Protein AF-A0A1G0BZU9-F1 (afdb_monomer)

Solvent-accessible surface area (backbone atoms only — not comparable to full-atom values): 13507 Å² total; per-residue (Å²): 128,63,66,70,59,54,55,51,49,52,64,50,53,78,70,60,78,86,83,71,97,60,72,54,69,69,59,46,50,50,47,44,56,62,70,66,41,60,44,67,64,52,46,82,91,45,47,61,62,49,49,53,52,52,51,51,58,74,63,43,82,86,63,59,96,88,61,87,88,80,79,53,70,68,61,50,51,52,51,51,51,53,51,48,57,66,56,46,70,64,55,34,76,62,71,67,66,44,70,64,51,74,75,65,82,63,85,53,82,83,63,80,51,51,38,55,51,37,37,52,72,29,74,44,68,88,52,44,45,58,54,51,42,24,28,52,29,28,52,50,38,51,66,63,47,35,59,58,47,65,54,58,66,65,60,57,50,53,51,49,50,55,53,49,55,51,48,54,52,51,49,56,53,47,23,76,69,41,85,44,48,42,65,50,17,47,54,50,50,53,53,61,65,68,43,84,49,71,60,45,89,70,29,69,47,42,59,41,48,42,56,44,8,50,51,40,55,50,33,51,38,78,88,66,71,61,70,54,58,48,55,72,118

pLDDT: mean 82.45, std 12.59, range [51.72, 98.0]

Sequence (233 aa):
MDSKRQSQLKAIISKVWIEAIAKDLPDLYEELKQDRIRGLGILSSKKDDYLNSLIGFVCLPDKKSGDHWEITHEMFEAKLGDLNAAYNSETRRFPRKYFILKNLVDDGATRDDLFVKKIRDIEYPEVICKAIHEYEATMTTLDEEFKMYTVDPAVVENYCAEVVDRFDSDYRIACRKCTDEVENSKDLFDKTIGSPASPLSGFGDTPDGFRNGLLHQRMNIPEAGLKWRLRKK

Radius of gyration: 28.33 Å; Cα contacts (8 Å, |Δi|>4): 206; chains: 1; bounding box: 55×31×102 Å

Structure (mmCIF, N/CA/C/O backbone):
data_AF-A0A1G0BZU9-F1
#
_entry.id   AF-A0A1G0BZU9-F1
#
loop_
_atom_site.group_PDB
_atom_site.id
_atom_site.type_symbol
_atom_site.label_atom_id
_atom_site.label_alt_id
_atom_site.label_comp_id
_atom_site.label_asym_id
_atom_site.label_entity_id
_atom_site.label_seq_id
_atom_site.pdbx_PDB_ins_code
_atom_site.Cartn_x
_atom_site.Cartn_y
_atom_site.Cartn_z
_atom_site.occupancy
_atom_site.B_iso_or_equiv
_atom_site.auth_seq_id
_atom_site.auth_comp_id
_atom_site.auth_asym_id
_atom_site.auth_atom_id
_atom_site.pdbx_PDB_model_num
ATOM 1 N N . MET A 1 1 ? 27.971 -3.895 -68.630 1.00 54.28 1 MET A N 1
ATOM 2 C CA . MET A 1 1 ? 26.757 -3.065 -68.460 1.00 54.28 1 MET A CA 1
ATOM 3 C C . MET A 1 1 ? 26.788 -1.955 -69.493 1.00 54.28 1 MET A C 1
ATOM 5 O O . MET A 1 1 ? 27.830 -1.340 -69.660 1.00 54.28 1 MET A O 1
ATOM 9 N N . ASP A 1 2 ? 25.682 -1.742 -70.202 1.00 73.31 2 ASP A N 1
ATOM 10 C CA . ASP A 1 2 ? 25.547 -0.696 -71.220 1.00 73.31 2 ASP A CA 1
ATOM 11 C C . ASP A 1 2 ? 25.674 0.698 -70.573 1.00 73.31 2 ASP A C 1
ATOM 13 O O . ASP A 1 2 ? 24.846 1.086 -69.743 1.00 73.31 2 ASP A O 1
ATOM 17 N N . SER A 1 3 ? 26.741 1.427 -70.916 1.00 76.19 3 SER A N 1
ATOM 18 C CA . SER A 1 3 ? 27.095 2.740 -70.347 1.00 76.19 3 SER A CA 1
ATOM 19 C C . SER A 1 3 ? 25.942 3.745 -70.447 1.00 76.19 3 SER A C 1
ATOM 21 O O . SER A 1 3 ? 25.725 4.559 -69.546 1.00 76.19 3 SER A O 1
ATOM 23 N N . LYS A 1 4 ? 25.118 3.622 -71.494 1.00 79.56 4 LYS A N 1
ATOM 24 C CA . LYS A 1 4 ? 23.949 4.474 -71.710 1.00 79.56 4 LYS A CA 1
ATOM 25 C C . LYS A 1 4 ? 22.865 4.249 -70.652 1.00 79.56 4 LYS A C 1
ATOM 27 O O . LYS A 1 4 ? 22.307 5.217 -70.136 1.00 79.56 4 LYS A O 1
ATOM 32 N N . ARG A 1 5 ? 22.623 2.990 -70.267 1.00 83.25 5 ARG A N 1
ATOM 33 C CA . ARG A 1 5 ? 21.654 2.629 -69.217 1.00 83.25 5 ARG A CA 1
ATOM 34 C C . ARG A 1 5 ? 22.116 3.092 -67.840 1.00 83.25 5 ARG A C 1
ATOM 36 O O . ARG A 1 5 ? 21.299 3.567 -67.062 1.00 83.25 5 ARG A O 1
ATOM 43 N N . GLN A 1 6 ? 23.416 3.010 -67.552 1.00 86.38 6 GLN A N 1
ATOM 44 C CA . GLN A 1 6 ? 23.976 3.484 -66.281 1.00 86.38 6 GLN A CA 1
ATOM 45 C C . GLN A 1 6 ? 23.829 5.004 -66.123 1.00 86.38 6 GLN A C 1
ATOM 47 O O . GLN A 1 6 ? 23.420 5.476 -65.062 1.00 86.38 6 GLN A O 1
ATOM 52 N N . SER A 1 7 ? 24.118 5.767 -67.179 1.00 87.75 7 SER A N 1
ATOM 53 C CA . SER A 1 7 ? 23.961 7.226 -67.182 1.00 87.75 7 SER A CA 1
ATOM 54 C C . SER A 1 7 ? 22.498 7.648 -67.043 1.00 87.75 7 SER A C 1
ATOM 56 O O . SER A 1 7 ? 22.194 8.567 -66.284 1.00 87.75 7 SER A O 1
ATOM 58 N N . GLN A 1 8 ? 21.577 6.939 -67.704 1.00 87.06 8 GLN A N 1
ATOM 59 C CA . GLN A 1 8 ? 20.138 7.162 -67.540 1.00 87.06 8 GLN A CA 1
ATOM 60 C C . GLN A 1 8 ? 19.661 6.849 -66.118 1.00 87.06 8 GLN A C 1
ATOM 62 O O . GLN A 1 8 ? 18.929 7.650 -65.545 1.00 87.06 8 GLN A O 1
ATOM 67 N N . LEU A 1 9 ? 20.113 5.742 -65.518 1.00 85.50 9 LEU A N 1
ATOM 68 C CA . LEU A 1 9 ? 19.743 5.392 -64.145 1.00 85.50 9 LEU A CA 1
ATOM 69 C C . LEU A 1 9 ? 20.212 6.456 -63.146 1.00 85.50 9 LEU A C 1
ATOM 71 O O . LEU A 1 9 ? 19.436 6.871 -62.294 1.00 85.50 9 LEU A O 1
ATOM 75 N N . LYS A 1 10 ? 21.454 6.942 -63.276 1.00 87.81 10 LYS A N 1
ATOM 76 C CA . LYS A 1 10 ? 21.986 8.010 -62.414 1.00 87.81 10 LYS A CA 1
ATOM 77 C C . LYS A 1 10 ? 21.190 9.310 -62.545 1.00 87.81 10 LYS A C 1
ATOM 79 O O . LYS A 1 10 ? 20.915 9.942 -61.533 1.00 87.81 10 LYS A O 1
ATOM 84 N N . ALA A 1 11 ? 20.779 9.669 -63.763 1.00 89.75 11 ALA A N 1
ATOM 85 C CA . ALA A 1 11 ? 19.957 10.853 -64.018 1.00 89.75 11 ALA A CA 1
ATOM 86 C C . ALA A 1 11 ? 18.515 10.729 -63.489 1.00 89.75 11 ALA A C 1
ATOM 88 O O . ALA A 1 11 ? 17.862 11.745 -63.254 1.00 89.75 11 ALA A O 1
ATOM 89 N N . ILE A 1 12 ? 18.001 9.503 -63.343 1.00 86.88 12 ILE A N 1
ATOM 90 C CA . ILE A 1 12 ? 16.693 9.230 -62.734 1.00 86.88 12 ILE A CA 1
ATOM 91 C C . ILE A 1 12 ? 16.819 9.230 -61.209 1.00 86.88 12 ILE A C 1
ATOM 93 O O . ILE A 1 12 ? 16.049 9.916 -60.547 1.00 86.88 12 ILE A O 1
ATOM 97 N N . ILE A 1 13 ? 17.816 8.536 -60.652 1.00 84.50 13 ILE A N 1
ATOM 98 C CA . ILE A 1 13 ? 18.062 8.474 -59.202 1.00 84.50 13 ILE A CA 1
ATOM 99 C C . ILE A 1 13 ? 18.292 9.872 -58.623 1.00 84.50 13 ILE A C 1
ATOM 101 O O . ILE A 1 13 ? 17.751 10.180 -57.571 1.00 84.50 13 ILE A O 1
ATOM 105 N N . SER A 1 14 ? 19.002 10.758 -59.329 1.00 83.31 14 SER A N 1
ATOM 106 C CA . SER A 1 14 ? 19.209 12.142 -58.876 1.00 83.31 14 SER A CA 1
ATOM 107 C C . SER A 1 14 ? 17.931 12.990 -58.823 1.00 83.31 14 SER A C 1
ATOM 109 O O . SER A 1 14 ? 17.978 14.121 -58.352 1.00 83.31 14 SER A O 1
ATOM 111 N N . LYS A 1 15 ? 16.811 12.491 -59.360 1.00 86.94 15 LYS A N 1
ATOM 112 C CA . LYS A 1 15 ? 15.490 13.141 -59.334 1.00 86.94 15 LYS A CA 1
ATOM 113 C C . LYS A 1 15 ? 14.531 12.484 -58.342 1.00 86.94 15 LYS A C 1
ATOM 115 O O . LYS A 1 15 ? 13.432 12.992 -58.155 1.00 86.94 15 LYS A O 1
ATOM 120 N N . VAL A 1 16 ? 14.923 11.361 -57.743 1.00 81.25 16 VAL A N 1
ATOM 121 C CA . VAL A 1 16 ? 14.156 10.684 -56.699 1.00 81.25 16 VAL A CA 1
ATOM 122 C C . VAL A 1 16 ? 14.707 11.154 -55.361 1.00 81.25 16 VAL A C 1
ATOM 124 O O . VAL A 1 16 ? 15.846 10.848 -55.021 1.00 81.25 16 VAL A O 1
ATOM 127 N N . TRP A 1 17 ? 13.904 11.887 -54.595 1.00 62.62 17 TRP A N 1
ATOM 128 C CA . TRP A 1 17 ? 14.159 12.082 -53.173 1.00 62.62 17 TRP A CA 1
ATOM 129 C C . TRP A 1 17 ? 13.182 11.216 -52.386 1.00 62.62 17 TRP A C 1
ATOM 131 O O . TRP A 1 17 ? 12.015 11.078 -52.751 1.00 62.62 17 TRP A O 1
ATOM 141 N N . ILE A 1 18 ? 13.679 10.589 -51.326 1.00 72.38 18 ILE A N 1
ATOM 142 C CA . ILE A 1 18 ? 12.835 9.874 -50.377 1.00 72.38 18 ILE A CA 1
ATOM 143 C C . ILE A 1 18 ? 12.499 10.883 -49.290 1.00 72.38 18 ILE A C 1
ATOM 145 O O . ILE A 1 18 ? 13.346 11.224 -48.468 1.00 72.38 18 ILE A O 1
ATOM 149 N N . GLU A 1 19 ? 11.275 11.392 -49.322 1.00 51.72 19 GLU A N 1
ATOM 150 C CA . GLU A 1 19 ? 10.738 12.209 -48.243 1.00 51.72 19 GLU A CA 1
ATOM 151 C C . GLU A 1 19 ? 10.193 11.263 -47.173 1.00 51.72 19 GLU A C 1
ATOM 153 O O . GLU A 1 19 ? 9.075 10.755 -47.259 1.00 51.72 19 GLU A O 1
ATOM 158 N N . ALA A 1 20 ? 11.036 10.935 -46.195 1.00 61.78 20 ALA A N 1
ATOM 159 C CA . ALA A 1 20 ? 10.574 10.226 -45.017 1.00 61.78 20 ALA A CA 1
ATOM 160 C C . ALA A 1 20 ? 9.748 11.211 -44.182 1.00 61.78 20 ALA A C 1
ATOM 162 O O . ALA A 1 20 ? 10.292 12.186 -43.670 1.00 61.78 20 ALA A O 1
ATOM 163 N N . ILE A 1 21 ? 8.448 10.946 -44.019 1.00 60.50 21 ILE A N 1
ATOM 164 C CA . ILE A 1 21 ? 7.584 11.626 -43.035 1.00 60.50 21 ILE A CA 1
ATOM 165 C C . ILE A 1 21 ? 7.945 11.088 -41.640 1.00 60.50 21 ILE A C 1
ATOM 167 O O . ILE A 1 21 ? 7.136 10.496 -40.930 1.00 60.50 21 ILE A O 1
ATOM 171 N N . ALA A 1 22 ? 9.219 11.190 -41.287 1.00 64.75 22 ALA A N 1
ATOM 172 C CA . ALA A 1 22 ? 9.720 10.910 -39.963 1.00 64.75 22 ALA A CA 1
ATOM 173 C C . ALA A 1 22 ? 9.948 12.260 -39.292 1.00 64.75 22 ALA A C 1
ATOM 175 O O . ALA A 1 22 ? 10.449 13.194 -39.921 1.00 64.75 22 ALA A O 1
ATOM 176 N N . LYS A 1 23 ? 9.560 12.361 -38.020 1.00 71.94 23 LYS A N 1
ATOM 177 C CA . LYS A 1 23 ? 9.972 13.485 -37.179 1.00 71.94 23 LYS A CA 1
ATOM 178 C C . LYS A 1 23 ? 11.493 13.592 -37.221 1.00 71.94 23 LYS A C 1
ATOM 180 O O . LYS A 1 23 ? 12.179 12.577 -37.395 1.00 71.94 23 LYS A O 1
ATOM 185 N N . ASP A 1 24 ? 12.009 14.806 -37.087 1.00 77.19 24 ASP A N 1
ATOM 186 C CA . ASP A 1 24 ? 13.449 14.955 -36.974 1.00 77.19 24 ASP A CA 1
ATOM 187 C C . ASP A 1 24 ? 13.958 14.241 -35.708 1.00 77.19 24 ASP A C 1
ATOM 189 O O . ASP A 1 24 ? 13.203 13.905 -34.789 1.00 77.19 24 ASP A O 1
ATOM 193 N N . LEU A 1 25 ? 15.245 13.894 -35.707 1.00 74.88 25 LEU A N 1
ATOM 194 C CA . LEU A 1 25 ? 15.816 13.100 -34.624 1.00 74.88 25 LEU A CA 1
ATOM 195 C C . LEU A 1 25 ? 15.700 13.799 -33.251 1.00 74.88 25 LEU A C 1
ATOM 197 O O . LEU A 1 25 ? 15.384 13.098 -32.290 1.00 74.88 25 LEU A O 1
ATOM 201 N N . PRO A 1 26 ? 15.913 15.126 -33.125 1.00 82.00 26 PRO A N 1
ATOM 202 C CA . PRO A 1 26 ? 15.664 15.847 -31.875 1.00 82.00 26 PRO A CA 1
ATOM 203 C C . PRO A 1 26 ? 14.214 15.756 -31.380 1.00 82.00 26 PRO A C 1
ATOM 205 O O . PRO A 1 26 ? 14.001 15.449 -30.206 1.00 82.00 26 PRO A O 1
ATOM 208 N N . ASP A 1 27 ? 13.227 15.954 -32.253 1.00 81.12 27 ASP A N 1
ATOM 209 C CA . ASP A 1 27 ? 11.807 15.890 -31.900 1.00 81.12 27 ASP A CA 1
ATOM 210 C C . ASP A 1 27 ? 11.402 14.469 -31.497 1.00 81.12 27 ASP A C 1
ATOM 212 O O . ASP A 1 27 ? 10.683 14.271 -30.516 1.00 81.12 27 ASP A O 1
ATOM 216 N N . LEU A 1 28 ? 11.900 13.460 -32.220 1.00 78.94 28 LEU A N 1
ATOM 217 C CA . LEU A 1 28 ? 11.681 12.054 -31.886 1.00 78.94 28 LEU A CA 1
ATOM 218 C C . LEU A 1 28 ? 12.333 11.688 -30.544 1.00 78.94 28 LEU A C 1
ATOM 220 O O . LEU A 1 28 ? 11.752 10.948 -29.751 1.00 78.94 28 LEU A O 1
ATOM 224 N N . TYR A 1 29 ? 13.532 12.205 -30.274 1.00 82.00 29 TYR A N 1
ATOM 225 C CA . TYR A 1 29 ? 14.243 11.976 -29.020 1.00 82.00 29 TYR A CA 1
ATOM 226 C C . TYR A 1 29 ? 13.484 12.577 -27.830 1.00 82.00 29 TYR A C 1
ATOM 228 O O . TYR A 1 29 ? 13.285 11.894 -26.822 1.00 82.00 29 TYR A O 1
ATOM 236 N N . GLU A 1 30 ? 12.997 13.814 -27.951 1.00 81.00 30 GLU A N 1
ATOM 237 C CA . GLU A 1 30 ? 12.180 14.440 -26.909 1.00 81.00 30 GLU A CA 1
ATOM 238 C C . GLU A 1 30 ? 10.828 13.736 -26.728 1.00 81.00 30 GLU A C 1
ATOM 240 O O . GLU A 1 30 ? 10.416 13.496 -25.593 1.00 81.00 30 GLU A O 1
ATOM 245 N N . GLU A 1 31 ? 10.169 13.294 -27.801 1.00 79.12 31 GLU A N 1
ATOM 246 C CA . GLU A 1 31 ? 8.953 12.475 -27.700 1.00 79.12 31 GLU A CA 1
ATOM 247 C C . GLU A 1 31 ? 9.206 11.170 -26.927 1.00 79.12 31 GLU A C 1
ATOM 249 O O . GLU A 1 31 ? 8.475 10.840 -25.990 1.00 79.12 31 GLU A O 1
ATOM 254 N N . LEU A 1 32 ? 10.277 10.436 -27.245 1.00 78.50 32 LEU A N 1
ATOM 255 C CA . LEU A 1 32 ? 10.638 9.211 -26.522 1.00 78.50 32 LEU A CA 1
ATOM 256 C C . LEU A 1 32 ? 10.923 9.495 -25.035 1.00 78.50 32 LEU A C 1
ATOM 258 O O . LEU A 1 32 ? 10.477 8.750 -24.153 1.00 78.50 32 LEU A O 1
ATOM 262 N N . LYS A 1 33 ? 11.608 10.604 -24.743 1.00 76.69 33 LYS A N 1
ATOM 263 C CA . LYS A 1 33 ? 11.955 11.052 -23.387 1.00 76.69 33 LYS A CA 1
ATOM 264 C C . LYS A 1 33 ? 10.733 11.434 -22.548 1.00 76.69 33 LYS A C 1
ATOM 266 O O . LYS A 1 33 ? 10.692 11.131 -21.346 1.00 76.69 33 LYS A O 1
ATOM 271 N N . GLN A 1 34 ? 9.755 12.105 -23.154 1.00 69.94 34 GLN A N 1
ATOM 272 C CA . GLN A 1 34 ? 8.573 12.631 -22.465 1.00 69.94 34 GLN A CA 1
ATOM 273 C C . GLN A 1 34 ? 7.413 11.635 -22.406 1.00 69.94 34 GLN A C 1
ATOM 275 O O . GLN A 1 34 ? 6.737 11.578 -21.378 1.00 69.94 34 GLN A O 1
ATOM 280 N N . ASP A 1 35 ? 7.224 10.811 -23.438 1.00 66.94 35 ASP A N 1
ATOM 281 C CA . ASP A 1 35 ? 6.017 9.990 -23.573 1.00 66.94 35 ASP A CA 1
ATOM 282 C C . ASP A 1 35 ? 6.261 8.504 -23.318 1.00 66.94 35 ASP A C 1
ATOM 284 O O . ASP A 1 35 ? 5.371 7.817 -22.820 1.00 66.94 35 ASP A O 1
ATOM 288 N N . ARG A 1 36 ? 7.447 7.977 -23.648 1.00 66.62 36 ARG A N 1
ATOM 289 C CA . ARG A 1 36 ? 7.747 6.538 -23.503 1.00 66.62 36 ARG A CA 1
ATOM 290 C C . ARG A 1 36 ? 8.529 6.215 -22.235 1.00 66.62 36 ARG A C 1
ATOM 292 O O . ARG A 1 36 ? 8.315 5.167 -21.641 1.00 66.62 36 ARG A O 1
ATOM 299 N N . ILE A 1 37 ? 9.376 7.134 -21.773 1.00 64.25 37 ILE A N 1
ATOM 300 C CA . ILE A 1 37 ? 10.231 6.920 -20.591 1.00 64.25 37 ILE A CA 1
ATOM 301 C C . ILE A 1 37 ? 9.629 7.496 -19.306 1.00 64.25 37 ILE A C 1
ATOM 303 O O . ILE A 1 37 ? 9.982 7.084 -18.202 1.00 64.25 37 ILE A O 1
ATOM 307 N N . ARG A 1 38 ? 8.668 8.418 -19.412 1.00 56.19 38 ARG A N 1
ATOM 308 C CA . ARG A 1 38 ? 7.998 9.015 -18.246 1.00 56.19 38 ARG A CA 1
ATOM 309 C C . ARG A 1 38 ? 7.279 7.985 -17.366 1.00 56.19 38 ARG A C 1
ATOM 311 O O . ARG A 1 38 ? 7.239 8.189 -16.157 1.00 56.19 38 ARG A O 1
ATOM 318 N N . GLY A 1 39 ? 6.782 6.891 -17.946 1.00 54.88 39 GLY A N 1
ATOM 319 C CA . GLY A 1 39 ? 6.157 5.782 -17.216 1.00 54.88 39 GLY A CA 1
ATOM 320 C C . GLY A 1 39 ? 7.140 4.788 -16.585 1.00 54.88 39 GLY A C 1
ATOM 321 O O . GLY A 1 39 ? 6.735 3.986 -15.757 1.00 54.88 39 GLY A O 1
ATOM 322 N N . LEU A 1 40 ?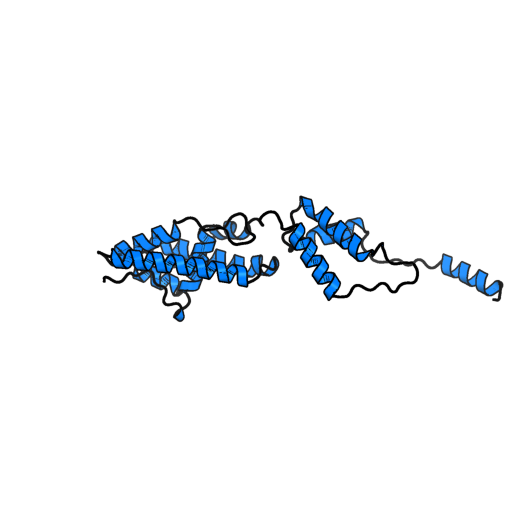 8.437 4.848 -16.909 1.00 58.66 40 LEU A N 1
ATOM 323 C CA . LEU A 1 40 ? 9.424 3.853 -16.456 1.00 58.66 40 LEU A CA 1
ATOM 324 C C . LEU A 1 40 ? 10.043 4.172 -15.082 1.00 58.66 40 LEU A C 1
ATOM 326 O O . LEU A 1 40 ? 10.893 3.430 -14.596 1.00 58.66 40 LEU A O 1
ATOM 330 N N . GLY A 1 41 ? 9.629 5.271 -14.440 1.00 55.06 41 GLY A N 1
ATOM 331 C CA . GLY A 1 41 ? 10.111 5.658 -13.107 1.00 55.06 41 GLY A CA 1
ATOM 332 C C . GLY A 1 41 ? 11.532 6.236 -13.077 1.00 55.06 41 GLY A C 1
ATOM 333 O O . GLY A 1 41 ? 12.092 6.417 -12.000 1.00 55.06 41 GLY A O 1
ATOM 334 N N . ILE A 1 42 ? 12.097 6.561 -14.242 1.00 64.81 42 ILE A N 1
ATOM 335 C CA . ILE A 1 42 ? 13.477 7.036 -14.398 1.00 64.81 42 ILE A CA 1
ATOM 336 C C . ILE A 1 42 ? 13.593 8.511 -14.009 1.00 64.81 42 ILE A C 1
ATOM 338 O O . ILE A 1 42 ? 12.815 9.357 -14.466 1.00 64.81 42 ILE A O 1
ATOM 342 N N . LEU A 1 43 ? 14.605 8.834 -13.200 1.00 63.41 43 LEU A N 1
ATOM 343 C CA . LEU A 1 43 ? 14.941 10.203 -12.802 1.00 63.41 43 LEU A CA 1
ATOM 344 C C . LEU A 1 43 ? 15.093 11.115 -14.017 1.00 63.41 43 LEU A C 1
ATOM 346 O O . LEU A 1 43 ? 15.823 10.791 -14.950 1.00 63.41 43 LEU A O 1
ATOM 350 N N . SER A 1 44 ? 14.482 12.302 -13.974 1.00 66.06 44 SER A N 1
ATOM 351 C CA . SER A 1 44 ? 14.571 13.284 -15.065 1.00 66.06 44 SER A CA 1
ATOM 352 C C . SER A 1 44 ? 16.014 13.611 -15.465 1.00 66.06 44 SER A C 1
ATOM 354 O O . SER A 1 44 ? 16.275 13.790 -16.648 1.00 66.06 44 SER A O 1
ATOM 356 N N . SER A 1 45 ? 16.945 13.629 -14.504 1.00 67.44 45 SER A N 1
ATOM 357 C CA . SER A 1 45 ? 18.383 13.847 -14.730 1.00 67.44 45 SER A CA 1
ATOM 358 C C . SER A 1 45 ? 19.107 12.661 -15.377 1.00 67.44 45 SER A C 1
ATOM 360 O O . SER A 1 45 ? 20.214 12.830 -15.871 1.00 67.44 45 SER A O 1
ATOM 362 N N . LYS A 1 46 ? 18.502 11.469 -15.368 1.00 74.31 46 LYS A N 1
ATOM 363 C CA . LYS A 1 46 ? 19.044 10.222 -15.925 1.00 74.31 46 LYS A CA 1
ATOM 364 C C . LYS A 1 46 ? 18.344 9.764 -17.197 1.00 74.31 46 LYS A C 1
ATOM 366 O O . LYS A 1 46 ? 18.796 8.811 -17.819 1.00 74.31 46 LYS A O 1
ATOM 371 N N . LYS A 1 47 ? 17.275 10.447 -17.616 1.00 76.31 47 LYS A N 1
ATOM 372 C CA . LYS A 1 47 ? 16.547 10.114 -18.848 1.00 76.31 47 LYS A CA 1
ATOM 373 C C . LYS A 1 47 ? 17.430 10.193 -20.089 1.00 76.31 47 LYS A C 1
ATOM 375 O O . LYS A 1 47 ? 17.286 9.357 -20.972 1.00 76.31 47 LYS A O 1
ATOM 380 N N . ASP A 1 48 ? 18.342 11.162 -20.131 1.00 82.88 48 ASP A N 1
ATOM 381 C CA . ASP A 1 48 ? 19.288 11.288 -21.241 1.00 82.88 48 ASP A CA 1
ATOM 382 C C . ASP A 1 48 ? 20.309 10.151 -21.247 1.00 82.88 48 ASP A C 1
ATOM 384 O O . ASP A 1 48 ? 20.497 9.499 -22.270 1.00 82.88 48 ASP A O 1
ATOM 388 N N . ASP A 1 49 ? 20.902 9.841 -20.092 1.00 83.50 49 ASP A N 1
ATOM 389 C CA . ASP A 1 49 ? 21.820 8.704 -19.945 1.00 83.50 49 ASP A CA 1
ATOM 390 C C . ASP A 1 49 ? 21.140 7.380 -20.339 1.00 83.50 49 ASP A C 1
ATOM 392 O O . ASP A 1 49 ? 21.736 6.539 -21.018 1.00 83.50 49 ASP A O 1
ATOM 396 N N . TYR A 1 50 ? 19.873 7.212 -19.956 1.00 83.06 50 TYR A N 1
ATOM 397 C CA . TYR A 1 50 ? 19.071 6.038 -20.279 1.00 83.06 50 TYR A CA 1
ATOM 398 C C . TYR A 1 50 ? 18.794 5.919 -21.782 1.00 83.06 50 TYR A C 1
ATOM 400 O O . TYR A 1 50 ? 19.058 4.868 -22.367 1.00 83.06 50 TYR A O 1
ATOM 408 N N . LEU A 1 51 ? 18.310 6.990 -22.425 1.00 85.94 51 LEU A N 1
ATOM 409 C CA . LEU A 1 51 ? 18.059 7.009 -23.871 1.00 85.94 51 LEU A CA 1
ATOM 410 C C . LEU A 1 51 ? 19.331 6.767 -24.664 1.00 85.94 51 LEU A C 1
ATOM 412 O O . LEU A 1 51 ? 19.336 5.932 -25.562 1.00 85.94 51 LEU A O 1
ATOM 416 N N . ASN A 1 52 ? 20.414 7.450 -24.310 1.00 86.50 52 ASN A N 1
ATOM 417 C CA . ASN A 1 52 ? 21.698 7.283 -24.977 1.00 86.50 52 ASN A CA 1
ATOM 418 C C . ASN A 1 52 ? 22.213 5.846 -24.843 1.00 86.50 52 ASN A C 1
ATOM 420 O O . ASN A 1 52 ? 22.742 5.292 -25.805 1.00 86.50 52 ASN A O 1
ATOM 424 N N . SER A 1 53 ? 21.998 5.208 -23.691 1.00 86.06 53 SER A N 1
ATOM 425 C CA . SER A 1 53 ? 22.347 3.800 -23.486 1.00 86.06 53 SER A CA 1
ATOM 426 C C . SER A 1 53 ? 21.492 2.851 -24.330 1.00 86.06 53 SER A C 1
ATOM 428 O O . SER A 1 53 ? 22.011 1.870 -24.867 1.00 86.06 53 SER A O 1
ATOM 430 N N . LEU A 1 54 ? 20.195 3.138 -24.475 1.00 86.62 54 LEU A N 1
ATOM 431 C CA . LEU A 1 54 ? 19.279 2.357 -25.307 1.00 86.62 54 LEU A CA 1
ATOM 432 C C . LEU A 1 54 ? 19.614 2.510 -26.798 1.00 86.62 54 LEU A C 1
ATOM 434 O O . LEU A 1 54 ? 19.712 1.519 -27.516 1.00 86.62 54 LEU A O 1
ATOM 438 N N . ILE A 1 55 ? 19.860 3.741 -27.250 1.00 86.44 55 ILE A N 1
ATOM 439 C CA . ILE A 1 55 ? 20.288 4.050 -28.619 1.00 86.44 55 ILE A CA 1
ATOM 440 C C . ILE A 1 55 ? 21.629 3.373 -28.907 1.00 86.44 55 ILE A C 1
ATOM 442 O O . ILE A 1 55 ? 21.770 2.719 -29.934 1.00 86.44 55 ILE A O 1
ATOM 446 N N . GLY A 1 56 ? 22.591 3.451 -27.984 1.00 85.81 56 GLY A N 1
ATOM 447 C CA . GLY A 1 56 ? 23.878 2.768 -28.109 1.00 85.81 56 GLY A CA 1
ATOM 448 C C . GLY A 1 56 ? 23.732 1.251 -28.259 1.00 85.81 56 GLY A C 1
ATOM 449 O O . GLY A 1 56 ? 24.415 0.651 -29.087 1.00 85.81 56 GLY A O 1
ATOM 450 N N . PHE A 1 57 ? 22.801 0.638 -27.523 1.00 86.56 57 PHE A N 1
ATOM 451 C CA . PHE A 1 57 ? 22.477 -0.781 -27.667 1.00 86.56 57 PHE A CA 1
ATOM 452 C C . PHE A 1 57 ? 21.858 -1.103 -29.034 1.00 86.56 57 PHE A C 1
ATOM 454 O O . PHE A 1 57 ? 22.292 -2.046 -29.690 1.00 86.56 57 PHE A O 1
ATOM 461 N N . VAL A 1 58 ? 20.898 -0.297 -29.496 1.00 85.12 58 VAL A N 1
ATOM 462 C CA . VAL A 1 58 ? 20.245 -0.469 -30.806 1.00 85.12 58 VAL A CA 1
ATOM 463 C C . VAL A 1 58 ? 21.244 -0.308 -31.957 1.00 85.12 58 VAL A C 1
ATOM 465 O O . VAL A 1 58 ? 21.195 -1.047 -32.941 1.00 85.12 58 VAL A O 1
ATOM 468 N N . CYS A 1 59 ? 22.194 0.614 -31.823 1.00 80.50 59 CYS A N 1
ATOM 469 C CA . CYS A 1 59 ? 23.217 0.863 -32.831 1.00 80.50 59 CYS A CA 1
ATOM 470 C C . CYS A 1 59 ? 24.220 -0.294 -32.995 1.00 80.50 59 CYS A C 1
ATOM 472 O O . CYS A 1 59 ? 24.894 -0.323 -34.020 1.00 80.50 59 CYS A O 1
ATOM 474 N N . LEU A 1 60 ? 24.307 -1.238 -32.041 1.00 72.81 60 LEU A N 1
ATOM 475 C CA . LEU A 1 60 ? 25.198 -2.414 -32.069 1.00 72.81 60 LEU A CA 1
ATOM 476 C C . LEU A 1 60 ? 26.599 -2.098 -32.646 1.00 72.81 60 LEU A C 1
ATOM 478 O O . LEU A 1 60 ? 26.990 -2.693 -33.653 1.00 72.81 60 LEU A O 1
ATOM 482 N N . PRO A 1 61 ? 27.363 -1.170 -32.034 1.00 64.56 61 PRO A N 1
ATOM 483 C CA . PRO A 1 61 ? 28.619 -0.650 -32.592 1.00 64.56 61 PRO A CA 1
ATOM 484 C C . PRO A 1 61 ? 29.692 -1.724 -32.842 1.00 64.56 61 PRO A C 1
ATOM 486 O O . PRO A 1 61 ? 30.608 -1.503 -33.631 1.00 64.56 61 PRO A O 1
ATOM 489 N N . ASP A 1 62 ? 29.555 -2.891 -32.211 1.00 70.44 62 ASP A N 1
ATOM 490 C CA . ASP A 1 62 ? 30.483 -4.016 -32.330 1.00 70.44 62 ASP A CA 1
ATOM 491 C C . ASP A 1 62 ? 30.180 -4.950 -33.522 1.00 70.44 62 ASP A C 1
ATOM 493 O O . ASP A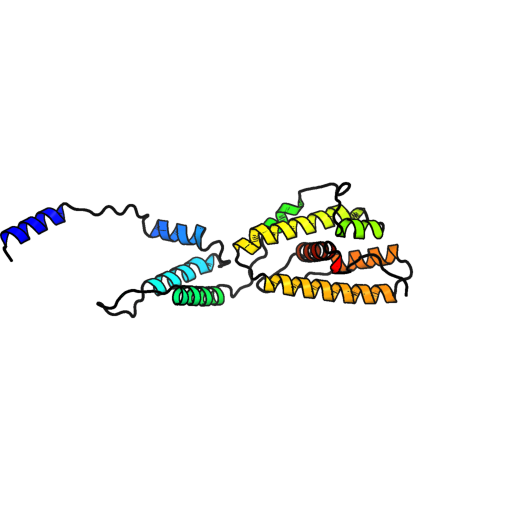 1 62 ? 30.968 -5.858 -33.808 1.00 70.44 62 ASP A O 1
ATOM 497 N N . LYS A 1 63 ? 29.060 -4.759 -34.243 1.00 70.94 63 LYS A N 1
ATOM 498 C CA . LYS A 1 63 ? 28.742 -5.544 -35.451 1.00 70.94 63 LYS A CA 1
ATOM 499 C C . LYS A 1 63 ? 29.578 -5.084 -36.644 1.00 70.94 63 LYS A C 1
ATOM 501 O O . LYS A 1 63 ? 29.723 -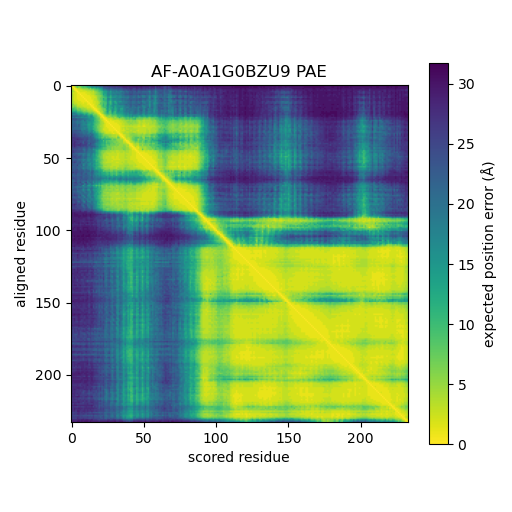3.892 -36.913 1.00 70.94 63 LYS A O 1
ATOM 506 N N . LYS A 1 64 ? 30.115 -6.042 -37.407 1.00 71.00 64 LYS A N 1
ATOM 507 C CA . LYS A 1 64 ? 30.917 -5.744 -38.600 1.00 71.00 64 LYS A CA 1
ATOM 508 C C . LYS A 1 64 ? 30.006 -5.473 -39.795 1.00 71.00 64 LYS A C 1
ATOM 510 O O . LYS A 1 64 ? 28.897 -5.994 -39.898 1.00 71.00 64 LYS A O 1
ATOM 515 N N . SER A 1 65 ? 30.495 -4.668 -40.740 1.00 61.69 65 SER A N 1
ATOM 516 C CA . SER A 1 65 ? 29.798 -4.457 -42.015 1.00 61.69 65 SER A CA 1
ATOM 517 C C . SER A 1 65 ? 29.597 -5.791 -42.739 1.00 61.69 65 SER A C 1
ATOM 519 O O . SER A 1 65 ? 30.573 -6.450 -43.091 1.00 61.69 65 SER A O 1
ATOM 521 N N . GLY A 1 66 ? 28.336 -6.164 -42.968 1.00 66.94 66 G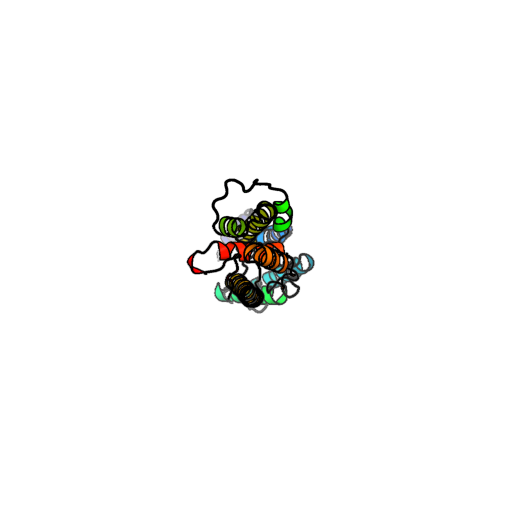LY A N 1
ATOM 522 C CA . GLY A 1 66 ? 27.940 -7.422 -43.611 1.00 66.94 66 GLY A CA 1
ATOM 523 C C . GLY A 1 66 ? 27.198 -8.399 -42.694 1.00 66.94 66 GLY A C 1
ATOM 524 O O . GLY A 1 66 ? 26.568 -9.322 -43.205 1.00 66.94 66 GLY A O 1
ATOM 525 N N . ASP A 1 67 ? 27.212 -8.177 -41.377 1.00 74.44 67 ASP A N 1
ATOM 526 C CA . ASP A 1 67 ? 26.447 -8.989 -40.428 1.00 74.44 67 ASP A CA 1
ATOM 527 C C . ASP A 1 67 ? 24.957 -8.613 -40.444 1.00 74.44 67 ASP A C 1
ATOM 529 O O . ASP A 1 67 ? 24.587 -7.449 -40.625 1.00 74.44 67 ASP A O 1
ATOM 533 N N . HIS A 1 68 ? 24.079 -9.597 -40.225 1.00 73.25 68 HIS A N 1
ATOM 534 C CA . HIS A 1 68 ? 22.645 -9.343 -40.095 1.00 73.25 68 HIS A CA 1
ATOM 535 C C . HIS A 1 68 ? 22.375 -8.533 -38.818 1.00 73.25 68 HIS A C 1
ATOM 537 O O . HIS A 1 68 ? 22.773 -8.922 -37.713 1.00 73.25 68 HIS A O 1
ATOM 543 N N . TRP A 1 69 ? 21.720 -7.380 -38.960 1.00 82.19 69 TRP A N 1
ATOM 544 C CA . TRP A 1 69 ? 21.262 -6.596 -37.820 1.00 82.19 69 TRP A CA 1
ATOM 545 C C . TRP A 1 69 ? 19.967 -7.217 -37.289 1.00 82.19 69 TRP A C 1
ATOM 547 O O . TRP A 1 69 ? 18.968 -7.281 -37.995 1.00 82.19 69 TRP A O 1
ATOM 557 N N . GLU A 1 70 ? 20.020 -7.699 -36.052 1.00 83.12 70 GLU A N 1
ATOM 558 C CA . GLU A 1 70 ? 18.912 -8.331 -35.345 1.00 83.12 70 GLU A CA 1
ATOM 559 C C . GLU A 1 70 ? 19.110 -8.070 -33.853 1.00 83.12 70 GLU A C 1
ATOM 561 O O . GLU A 1 70 ? 20.234 -8.182 -33.345 1.00 83.12 70 GLU A O 1
ATOM 566 N N . ILE A 1 71 ? 18.016 -7.709 -33.188 1.00 83.75 71 ILE A N 1
ATOM 567 C CA . ILE A 1 71 ? 17.875 -7.639 -31.737 1.00 83.75 71 ILE A CA 1
ATOM 568 C C . ILE A 1 71 ? 16.608 -8.424 -31.424 1.00 83.75 71 ILE A C 1
ATOM 570 O O . ILE A 1 71 ? 15.522 -8.040 -31.862 1.00 83.75 71 ILE A O 1
ATOM 574 N N . THR A 1 72 ? 16.742 -9.536 -30.706 1.00 85.75 72 THR A N 1
ATOM 575 C CA . THR A 1 72 ? 15.573 -10.320 -30.305 1.00 85.75 72 THR A CA 1
ATOM 576 C C . THR A 1 72 ? 14.819 -9.604 -29.188 1.00 85.75 72 THR A C 1
ATOM 578 O O . THR A 1 72 ? 15.389 -8.808 -28.437 1.00 85.75 72 THR A O 1
ATOM 581 N N . HIS A 1 73 ? 13.530 -9.913 -29.049 1.00 75.56 73 HIS A N 1
ATOM 582 C CA . HIS A 1 73 ? 12.711 -9.401 -27.950 1.00 75.56 73 HIS A CA 1
ATOM 583 C C . HIS A 1 73 ? 13.347 -9.694 -26.580 1.00 75.56 73 HIS A C 1
ATOM 585 O O . HIS A 1 73 ? 13.436 -8.811 -25.737 1.00 75.56 73 HIS A O 1
ATOM 591 N N . GLU A 1 74 ? 13.855 -10.912 -26.383 1.00 81.00 74 GLU A N 1
ATOM 592 C CA . GLU A 1 74 ? 14.515 -11.339 -25.142 1.00 81.00 74 GLU A CA 1
ATOM 593 C C . GLU A 1 74 ? 15.769 -10.512 -24.830 1.00 81.00 74 GLU A C 1
ATOM 595 O O . GLU A 1 74 ? 15.968 -10.097 -23.691 1.00 81.00 74 GLU A O 1
ATOM 600 N N . MET A 1 75 ? 16.597 -10.219 -25.841 1.00 81.69 75 MET A N 1
ATOM 601 C CA . MET A 1 75 ? 17.784 -9.374 -25.673 1.00 81.69 75 MET A CA 1
ATOM 602 C C . MET A 1 75 ? 17.413 -7.931 -25.331 1.00 81.69 75 MET A C 1
ATOM 604 O O . MET A 1 75 ? 18.091 -7.289 -24.527 1.00 81.69 75 MET A O 1
ATOM 608 N N . PHE A 1 76 ? 16.351 -7.416 -25.949 1.00 84.06 76 PHE A N 1
ATOM 609 C CA . PHE A 1 76 ? 15.871 -6.065 -25.693 1.00 84.06 76 PHE A CA 1
ATOM 610 C C . PHE A 1 76 ? 15.284 -5.932 -24.281 1.00 84.06 76 PHE A C 1
ATOM 612 O O . PHE A 1 76 ? 15.652 -5.008 -23.559 1.00 84.06 76 PHE A O 1
ATOM 619 N N . GLU A 1 77 ? 14.458 -6.889 -23.852 1.00 76.06 77 GLU A N 1
ATOM 620 C CA . GLU A 1 77 ? 13.908 -6.958 -22.491 1.00 76.06 77 GLU A CA 1
ATOM 621 C C . GLU A 1 77 ? 15.003 -7.089 -21.430 1.00 76.06 77 GLU A C 1
ATOM 623 O O . GLU A 1 77 ? 14.998 -6.355 -20.443 1.00 76.06 77 GLU A O 1
ATOM 628 N N . ALA A 1 78 ? 16.000 -7.953 -21.649 1.00 81.88 78 ALA A N 1
ATOM 629 C CA . ALA A 1 78 ? 17.136 -8.073 -20.737 1.00 81.88 78 ALA A CA 1
ATOM 630 C C . ALA A 1 78 ? 17.877 -6.734 -20.585 1.00 81.88 78 ALA A C 1
ATOM 632 O O . ALA A 1 78 ? 18.161 -6.297 -19.468 1.00 81.88 78 ALA A O 1
ATOM 633 N N . LYS A 1 79 ? 18.117 -6.028 -21.700 1.00 85.94 79 LYS A N 1
ATOM 634 C CA . LYS A 1 79 ? 18.777 -4.720 -21.671 1.00 85.94 79 LYS A CA 1
ATOM 635 C C . LYS A 1 79 ? 17.942 -3.656 -20.959 1.00 85.94 79 LYS A C 1
ATOM 637 O O . LYS A 1 79 ? 18.503 -2.841 -20.223 1.00 85.94 79 LYS A O 1
ATOM 642 N N . LEU A 1 80 ? 16.627 -3.647 -21.170 1.00 81.38 80 LEU A N 1
ATOM 643 C CA . LEU A 1 80 ? 15.711 -2.776 -20.434 1.00 81.38 80 LEU A CA 1
ATOM 644 C C . LEU A 1 80 ? 15.759 -3.074 -18.934 1.00 81.38 80 LEU A C 1
ATOM 646 O O . LEU A 1 80 ? 15.842 -2.136 -18.144 1.00 81.38 80 LEU A O 1
ATOM 650 N N . GLY A 1 81 ? 15.772 -4.350 -18.543 1.00 73.31 81 GLY A N 1
ATOM 651 C CA . GLY A 1 81 ? 15.936 -4.789 -17.158 1.00 73.31 81 GLY A CA 1
ATOM 652 C C . GLY A 1 81 ? 17.214 -4.247 -16.516 1.00 73.31 81 GLY A C 1
ATOM 653 O O . GLY A 1 81 ? 17.145 -3.623 -15.456 1.00 73.31 81 GLY A O 1
ATOM 654 N N . ASP A 1 82 ? 18.357 -4.391 -17.191 1.00 81.44 82 ASP A N 1
ATOM 655 C CA . ASP A 1 82 ? 19.654 -3.892 -16.715 1.00 81.44 82 ASP A CA 1
ATOM 656 C C . ASP A 1 82 ? 19.661 -2.370 -16.531 1.00 81.44 82 ASP A C 1
ATOM 658 O O . ASP A 1 82 ? 20.106 -1.853 -15.503 1.00 81.44 82 ASP A O 1
ATOM 662 N N . LEU A 1 83 ? 19.160 -1.632 -17.526 1.00 79.94 83 LEU A N 1
ATOM 663 C CA . LEU A 1 83 ? 19.103 -0.173 -17.467 1.00 79.94 83 LEU A CA 1
ATOM 664 C C . LEU A 1 83 ? 18.119 0.293 -16.393 1.00 79.94 83 LEU A C 1
ATOM 666 O O . LEU A 1 83 ? 18.409 1.229 -15.650 1.00 79.94 83 LEU A O 1
ATOM 670 N N . ASN A 1 84 ? 16.978 -0.377 -16.256 1.00 73.56 84 ASN A N 1
ATOM 671 C CA . ASN A 1 84 ? 16.030 -0.087 -15.193 1.00 73.56 84 ASN A CA 1
ATOM 672 C C . ASN A 1 84 ? 16.670 -0.334 -13.826 1.00 73.56 84 ASN A C 1
ATOM 674 O O . ASN A 1 84 ? 16.543 0.517 -12.957 1.00 73.56 84 ASN A O 1
ATOM 678 N N . ALA A 1 85 ? 17.401 -1.428 -13.620 1.00 71.25 85 ALA A N 1
ATOM 679 C CA . ALA A 1 85 ? 18.103 -1.675 -12.362 1.00 71.25 85 ALA A CA 1
ATOM 680 C C . ALA A 1 85 ? 19.178 -0.609 -12.075 1.00 71.25 85 ALA A C 1
ATOM 682 O O . ALA A 1 85 ? 19.262 -0.096 -10.959 1.00 71.25 85 ALA A O 1
ATOM 683 N N . ALA A 1 86 ? 19.962 -0.227 -13.087 1.00 72.75 86 ALA A N 1
ATOM 684 C CA . ALA A 1 86 ? 21.036 0.753 -12.949 1.00 72.75 86 ALA A CA 1
ATOM 685 C C . ALA A 1 86 ? 20.515 2.166 -12.641 1.00 72.75 86 ALA A C 1
ATOM 687 O O . ALA A 1 86 ? 21.052 2.853 -11.769 1.00 72.75 86 ALA A O 1
ATOM 688 N N . TYR A 1 87 ? 19.456 2.595 -13.331 1.00 69.06 87 TYR A N 1
ATOM 689 C CA . TYR A 1 87 ? 18.947 3.966 -13.270 1.00 69.06 87 TYR A CA 1
ATOM 690 C C . TYR A 1 87 ? 17.731 4.151 -12.342 1.00 69.06 87 TYR A C 1
ATOM 692 O O . TYR A 1 87 ? 17.372 5.295 -12.064 1.00 69.06 87 TYR A O 1
ATOM 700 N N . ASN A 1 88 ? 17.143 3.071 -11.801 1.00 62.81 88 ASN A N 1
ATOM 701 C CA . ASN A 1 88 ? 16.146 3.124 -10.714 1.00 62.81 88 ASN A CA 1
ATOM 702 C C . ASN A 1 88 ? 16.775 3.066 -9.306 1.00 62.81 88 ASN A C 1
ATOM 704 O O . ASN A 1 88 ? 16.050 2.923 -8.323 1.00 62.81 88 ASN A O 1
ATOM 708 N N . SER A 1 89 ? 18.104 3.149 -9.188 1.00 52.06 89 SER A N 1
ATOM 709 C CA . SER A 1 89 ? 18.836 2.920 -7.931 1.00 52.06 89 SER A CA 1
ATOM 710 C C . SER A 1 89 ? 18.737 4.046 -6.885 1.00 52.06 89 SER A C 1
ATOM 712 O O . SER A 1 89 ? 19.247 3.889 -5.779 1.00 52.06 89 SER A O 1
ATOM 714 N N . GLU A 1 90 ? 18.002 5.127 -7.155 1.00 52.88 90 GLU A N 1
ATOM 715 C CA . GLU A 1 90 ? 17.542 6.054 -6.117 1.00 52.88 90 GLU A CA 1
ATOM 716 C C . GLU A 1 90 ? 16.013 6.000 -6.037 1.00 52.88 90 GLU A C 1
ATOM 718 O O . GLU A 1 90 ? 15.307 6.314 -6.994 1.00 52.88 90 GLU A O 1
ATOM 723 N N . THR A 1 91 ? 15.532 5.557 -4.874 1.00 55.03 91 THR A N 1
ATOM 724 C CA . THR A 1 91 ? 14.137 5.481 -4.413 1.00 55.03 91 THR A CA 1
ATOM 725 C C . THR A 1 91 ? 13.127 6.276 -5.243 1.00 55.03 91 THR A C 1
ATOM 727 O O . THR A 1 91 ? 13.157 7.512 -5.264 1.00 55.03 91 THR A O 1
ATOM 730 N N . ARG A 1 92 ? 12.169 5.571 -5.865 1.00 64.88 92 ARG A N 1
ATOM 731 C CA . ARG A 1 92 ? 11.037 6.197 -6.557 1.00 64.88 92 ARG A CA 1
ATOM 732 C C . ARG A 1 92 ? 10.298 7.096 -5.563 1.00 64.88 92 ARG A C 1
ATOM 734 O O . ARG A 1 92 ? 10.077 6.728 -4.408 1.00 64.88 92 ARG A O 1
ATOM 741 N N . ARG A 1 93 ? 9.919 8.299 -5.997 1.00 70.19 93 ARG A N 1
ATOM 742 C CA . ARG A 1 93 ? 9.011 9.143 -5.206 1.00 70.19 93 ARG A CA 1
ATOM 743 C C . ARG A 1 93 ? 7.615 8.543 -5.268 1.00 70.19 93 ARG A C 1
ATOM 745 O O . ARG A 1 93 ? 7.182 8.141 -6.348 1.00 70.19 93 ARG A O 1
ATOM 752 N N . PHE A 1 94 ? 6.915 8.515 -4.140 1.00 81.38 94 PHE A N 1
ATOM 753 C CA . PHE A 1 94 ? 5.543 8.028 -4.111 1.00 81.38 94 PHE A CA 1
ATOM 754 C C . PHE A 1 94 ? 4.633 8.871 -5.035 1.00 81.38 94 PHE A C 1
ATOM 756 O O . PHE A 1 94 ? 4.835 10.092 -5.129 1.00 81.38 94 PHE A O 1
ATOM 763 N N . PRO A 1 95 ? 3.650 8.271 -5.742 1.00 80.62 95 PRO A N 1
ATOM 764 C CA . PRO A 1 95 ? 2.798 9.003 -6.676 1.00 80.62 95 PRO A CA 1
ATOM 765 C C . PRO A 1 95 ? 2.115 10.224 -6.055 1.00 80.62 95 PRO A C 1
ATOM 767 O O . PRO A 1 95 ? 1.446 10.143 -5.025 1.00 80.62 95 PRO A O 1
ATOM 770 N N . ARG A 1 96 ? 2.242 11.382 -6.718 1.00 70.31 96 ARG A N 1
ATOM 771 C CA . ARG A 1 96 ? 1.694 12.655 -6.214 1.00 70.31 96 ARG A CA 1
ATOM 772 C C . ARG A 1 96 ? 0.167 12.695 -6.199 1.00 70.31 96 ARG A C 1
ATOM 774 O O . ARG A 1 96 ? -0.399 13.397 -5.364 1.00 70.31 96 ARG A O 1
ATOM 781 N N . LYS A 1 97 ? -0.492 11.968 -7.110 1.00 71.81 97 LYS A N 1
ATOM 782 C CA . LYS A 1 97 ? -1.956 11.960 -7.257 1.00 71.81 97 LYS A CA 1
ATOM 783 C C . LYS A 1 97 ? -2.665 11.511 -5.976 1.00 71.81 97 LYS A C 1
ATOM 785 O O . LYS A 1 97 ? -3.703 12.078 -5.641 1.00 71.81 97 LYS A O 1
ATOM 790 N N . TYR A 1 98 ? -2.032 10.620 -5.209 1.00 71.19 98 TYR A N 1
ATOM 791 C CA . TYR A 1 98 ? -2.477 10.199 -3.880 1.00 71.19 98 TYR A CA 1
ATOM 792 C C . TYR A 1 98 ? -2.818 11.394 -2.967 1.00 71.19 98 TYR A C 1
ATOM 794 O O . TYR A 1 98 ? -3.871 11.430 -2.340 1.00 71.19 98 TYR A O 1
ATOM 802 N N . PHE A 1 99 ? -1.969 12.427 -2.942 1.00 68.19 99 PHE A N 1
ATOM 803 C CA . PHE A 1 99 ? -2.155 13.585 -2.061 1.00 68.19 99 PHE A CA 1
ATOM 804 C C . PHE A 1 99 ? -3.237 14.565 -2.537 1.00 68.19 99 PHE A C 1
ATOM 806 O O . PHE A 1 99 ? -3.743 15.348 -1.736 1.00 68.19 99 PHE A O 1
ATOM 813 N N . ILE A 1 100 ? -3.585 14.545 -3.827 1.00 64.25 100 ILE A N 1
ATOM 814 C CA . ILE A 1 100 ? -4.566 15.465 -4.429 1.00 64.25 100 ILE A CA 1
ATOM 815 C C . ILE A 1 100 ? -5.996 14.985 -4.162 1.00 64.25 100 ILE A C 1
ATOM 817 O O . ILE A 1 100 ? -6.896 15.801 -3.964 1.00 64.25 100 ILE A O 1
ATOM 821 N N . LEU A 1 101 ? -6.195 13.666 -4.089 1.00 60.88 101 LEU A N 1
ATOM 822 C CA . LEU A 1 101 ? -7.495 13.046 -3.821 1.00 60.88 101 LEU A CA 1
ATOM 823 C C . LEU A 1 101 ? -8.040 13.371 -2.421 1.00 60.88 101 LEU A C 1
ATOM 825 O O . LEU A 1 101 ? -9.229 13.182 -2.188 1.00 60.88 101 LEU A O 1
ATOM 829 N N . LYS A 1 102 ? -7.210 13.919 -1.516 1.00 56.72 102 LYS A N 1
ATOM 830 C CA . LYS A 1 102 ? -7.549 14.312 -0.130 1.00 56.72 102 LYS A CA 1
ATOM 831 C C . LYS A 1 102 ? -8.745 15.250 0.026 1.00 56.72 102 LYS A C 1
ATOM 833 O O . LYS A 1 102 ? -9.258 15.398 1.129 1.00 56.72 102 LYS A O 1
ATOM 838 N N . ASN A 1 103 ? -9.209 15.852 -1.064 1.00 53.97 103 ASN A N 1
ATOM 839 C CA . ASN A 1 103 ? -10.225 16.899 -1.042 1.00 53.97 103 ASN A CA 1
ATOM 840 C C . ASN A 1 103 ? -11.609 16.465 -1.561 1.00 53.97 103 ASN A C 1
ATOM 842 O O . ASN A 1 103 ? -12.493 17.313 -1.656 1.00 53.97 103 ASN A O 1
ATOM 846 N N . LEU A 1 104 ? -11.815 15.191 -1.915 1.00 55.97 104 LEU A N 1
ATOM 847 C CA . LEU A 1 104 ? -13.133 14.683 -2.316 1.00 55.97 104 LEU A CA 1
ATOM 848 C C . LEU A 1 104 ? -13.843 14.113 -1.082 1.00 55.97 104 LEU A C 1
ATOM 850 O O . LEU A 1 104 ? -13.354 13.174 -0.461 1.00 55.97 104 LEU A O 1
ATOM 854 N N . VAL A 1 105 ? -14.958 14.737 -0.691 1.00 54.72 105 VAL A N 1
ATOM 855 C CA . VAL A 1 105 ? -15.713 14.396 0.522 1.00 54.72 105 VAL A CA 1
ATOM 856 C C . VAL A 1 105 ? -16.999 13.677 0.125 1.00 54.72 105 VAL A C 1
ATOM 858 O O . VAL A 1 105 ? -17.941 14.306 -0.351 1.00 54.72 105 VAL A O 1
ATOM 861 N N . ASP A 1 106 ? -17.022 12.364 0.333 1.00 60.78 106 ASP A N 1
ATOM 862 C CA . ASP A 1 106 ? -18.243 11.592 0.574 1.00 60.78 106 ASP A CA 1
ATOM 863 C C . ASP A 1 106 ? -18.514 11.636 2.089 1.00 60.78 106 ASP A C 1
ATOM 865 O O . ASP A 1 106 ? -17.589 11.472 2.891 1.00 60.78 106 ASP A O 1
ATOM 869 N N . ASP A 1 107 ? -19.756 11.902 2.498 1.00 62.25 107 ASP A N 1
ATOM 870 C CA . ASP A 1 107 ? -20.133 11.986 3.916 1.00 62.25 107 ASP A CA 1
ATOM 871 C C . ASP A 1 107 ? -20.091 10.620 4.623 1.00 62.25 107 ASP A C 1
ATOM 873 O O . ASP A 1 107 ? -20.226 10.540 5.846 1.00 62.25 107 ASP A O 1
ATOM 877 N N . GLY A 1 108 ? -19.891 9.538 3.860 1.00 61.47 108 GLY A N 1
ATOM 878 C CA . GLY A 1 108 ? -19.715 8.184 4.363 1.00 61.47 108 GLY A CA 1
ATOM 879 C C . GLY A 1 108 ? -20.951 7.609 5.049 1.00 61.47 108 GLY A C 1
ATOM 880 O O . GLY A 1 108 ? -20.912 6.462 5.507 1.00 61.47 108 GLY A O 1
ATOM 881 N N . ALA A 1 109 ? -22.059 8.353 5.115 1.00 61.25 109 ALA A N 1
ATOM 882 C CA . ALA A 1 109 ? -23.273 7.954 5.815 1.00 61.25 109 ALA A CA 1
ATOM 883 C C . ALA A 1 109 ? -23.980 6.799 5.092 1.00 61.25 109 ALA A C 1
ATOM 885 O O . ALA A 1 109 ? -24.588 5.944 5.734 1.00 61.25 109 ALA A O 1
ATOM 886 N N . THR A 1 110 ? -23.842 6.731 3.767 1.00 63.78 110 THR A N 1
ATOM 887 C CA . THR A 1 110 ? -24.506 5.739 2.903 1.00 63.78 110 THR A CA 1
ATOM 888 C C . THR A 1 110 ? -23.592 4.611 2.430 1.00 63.78 110 THR A C 1
ATOM 890 O O . THR A 1 110 ? -24.042 3.678 1.768 1.00 63.78 110 THR A O 1
ATOM 893 N N . ARG A 1 111 ? -22.305 4.653 2.790 1.00 78.50 111 ARG A N 1
ATOM 894 C CA . ARG A 1 111 ? -21.330 3.670 2.325 1.00 78.50 111 ARG A CA 1
ATOM 895 C C . ARG A 1 111 ? -21.485 2.330 3.043 1.00 78.50 111 ARG A C 1
ATOM 897 O O . ARG A 1 111 ? -21.540 2.265 4.279 1.00 78.50 111 ARG A O 1
ATOM 904 N N . ASP A 1 112 ? -21.508 1.269 2.240 1.00 85.19 112 ASP A N 1
ATOM 905 C CA . ASP A 1 112 ? -21.817 -0.102 2.657 1.00 85.19 112 ASP A CA 1
ATOM 906 C C . ASP A 1 112 ? -20.597 -1.038 2.749 1.00 85.19 112 ASP A C 1
ATOM 908 O O . ASP A 1 112 ? -20.746 -2.229 3.052 1.00 85.19 112 ASP A O 1
ATOM 912 N N . ASP A 1 113 ? -19.399 -0.487 2.536 1.00 91.88 113 ASP A N 1
ATOM 913 C CA . ASP A 1 113 ? -18.112 -1.167 2.683 1.00 91.88 113 ASP A CA 1
ATOM 914 C C . ASP A 1 113 ? -17.981 -1.862 4.052 1.00 91.88 113 ASP A C 1
ATOM 916 O O . ASP A 1 113 ? -18.315 -1.307 5.107 1.00 91.88 113 ASP A O 1
ATOM 920 N N . LEU A 1 114 ? -17.450 -3.087 4.061 1.00 94.62 114 LEU A N 1
ATOM 921 C CA . LEU A 1 114 ? -17.283 -3.879 5.283 1.00 94.62 114 LEU A CA 1
ATOM 922 C C . LEU A 1 114 ? -16.310 -3.229 6.271 1.00 94.62 114 LEU A C 1
ATOM 924 O O . LEU A 1 114 ? -16.539 -3.310 7.477 1.00 94.62 114 LEU A O 1
ATOM 928 N N . PHE A 1 115 ? -15.254 -2.560 5.801 1.00 95.38 115 PHE A N 1
ATOM 929 C CA . PHE A 1 115 ? -14.340 -1.840 6.691 1.00 95.38 115 PHE A CA 1
ATOM 930 C C . PHE A 1 115 ? -15.052 -0.688 7.414 1.00 95.38 115 PHE A C 1
ATOM 932 O O . PHE A 1 115 ? -14.785 -0.461 8.591 1.00 95.38 115 PHE A O 1
ATOM 939 N N . VAL A 1 116 ? -16.006 -0.016 6.758 1.00 95.06 116 VAL A N 1
ATOM 940 C CA . VAL A 1 116 ? -16.810 1.053 7.370 1.00 95.06 116 VAL A CA 1
ATOM 941 C C . VAL A 1 116 ? -17.751 0.477 8.419 1.00 95.06 116 VAL A C 1
ATOM 943 O O . VAL A 1 116 ? -17.843 1.013 9.521 1.00 95.06 116 VAL A O 1
ATOM 946 N N . LYS A 1 117 ? -18.402 -0.655 8.127 1.00 94.69 117 LYS A N 1
ATOM 947 C CA . LYS A 1 117 ? -19.226 -1.376 9.114 1.00 94.69 117 LYS A CA 1
ATOM 948 C C . LYS A 1 117 ? -18.408 -1.748 10.352 1.00 94.69 117 LYS A C 1
ATOM 950 O O . LYS A 1 117 ? -18.835 -1.459 11.461 1.00 94.69 117 LYS A O 1
ATOM 955 N N . LYS A 1 118 ? -17.180 -2.240 10.167 1.00 95.69 118 LYS A N 1
ATOM 956 C CA . LYS A 1 118 ? -16.254 -2.562 11.268 1.00 95.69 118 LYS A CA 1
ATOM 957 C C . LYS A 1 118 ? -15.851 -1.344 12.112 1.00 95.69 118 LYS A C 1
ATOM 959 O O . LYS A 1 118 ? -15.537 -1.523 13.283 1.00 95.69 118 LYS A O 1
ATOM 964 N N . ILE A 1 119 ? -15.822 -0.137 11.540 1.00 96.00 119 ILE A N 1
ATOM 965 C CA . ILE A 1 119 ? -15.595 1.117 12.286 1.00 96.00 119 ILE A CA 1
ATOM 966 C C . ILE A 1 119 ? -16.865 1.525 13.048 1.00 96.00 119 ILE A C 1
ATOM 968 O O . ILE A 1 119 ? -16.800 1.925 14.208 1.00 96.00 119 ILE A O 1
ATOM 972 N N . ARG A 1 120 ? -18.046 1.374 12.437 1.00 94.50 120 ARG A N 1
ATOM 973 C CA . ARG A 1 120 ? -19.329 1.611 13.121 1.00 94.50 120 ARG A CA 1
ATOM 974 C C . ARG A 1 120 ? -19.534 0.651 14.301 1.00 94.50 120 ARG A C 1
ATOM 976 O O . ARG A 1 120 ? -20.051 1.074 15.327 1.00 94.50 120 ARG A O 1
ATOM 983 N N . ASP A 1 121 ? -19.062 -0.593 14.195 1.00 95.12 121 ASP A N 1
ATOM 984 C CA . ASP A 1 121 ? -19.129 -1.611 15.259 1.00 95.12 121 ASP A CA 1
ATOM 985 C C . ASP A 1 121 ? -18.353 -1.243 16.534 1.00 95.12 121 ASP A C 1
ATOM 987 O O . ASP A 1 121 ? -18.587 -1.846 17.585 1.00 95.12 121 ASP A O 1
ATOM 991 N N . ILE A 1 122 ? -17.412 -0.299 16.434 1.00 96.75 122 ILE A N 1
ATOM 992 C CA . ILE A 1 122 ? -16.643 0.246 17.562 1.00 96.75 122 ILE A CA 1
ATOM 993 C C . ILE A 1 122 ? -17.106 1.659 17.938 1.00 96.75 122 ILE A C 1
ATOM 995 O O . ILE A 1 122 ? -16.392 2.368 18.638 1.00 96.75 122 ILE A O 1
ATOM 999 N N . GLU A 1 123 ? -18.280 2.074 17.452 1.00 96.38 123 GLU A N 1
ATOM 1000 C CA . GLU A 1 123 ? -18.916 3.357 17.763 1.00 96.38 123 GLU A CA 1
ATOM 1001 C C . GLU A 1 123 ? -17.990 4.559 17.516 1.00 96.38 123 GLU A C 1
ATOM 1003 O O . GLU A 1 123 ? -17.918 5.471 18.340 1.00 96.38 123 GLU A O 1
ATOM 1008 N N . TYR A 1 124 ? -17.265 4.547 16.386 1.00 96.06 124 TYR A N 1
ATOM 1009 C CA . TYR A 1 124 ? -16.274 5.579 16.050 1.00 96.06 124 TYR A CA 1
ATOM 1010 C C . TYR A 1 124 ? -16.586 6.311 14.724 1.00 96.06 124 TYR A C 1
ATOM 1012 O O . TYR A 1 124 ? -15.846 6.192 13.745 1.00 96.06 124 TYR A O 1
ATOM 1020 N N . PRO A 1 125 ? -17.733 7.011 14.614 1.00 92.31 125 PRO A N 1
ATOM 1021 C CA . PRO A 1 125 ? -18.184 7.614 13.358 1.00 92.31 125 PRO A CA 1
ATOM 1022 C C . PRO A 1 125 ? -17.286 8.744 12.827 1.00 92.31 125 PRO A C 1
ATOM 1024 O O . PRO A 1 125 ? -17.194 8.932 11.615 1.00 92.31 125 PRO A O 1
ATOM 1027 N N . GLU A 1 126 ? -16.605 9.486 13.695 1.00 92.25 126 GLU A N 1
ATOM 1028 C CA . GLU A 1 126 ? -15.803 10.664 13.345 1.00 92.25 126 GLU A CA 1
ATOM 1029 C C . GLU A 1 126 ? -14.588 10.350 12.461 1.00 92.25 126 GLU A C 1
ATOM 1031 O O . GLU A 1 126 ? -14.116 11.224 11.732 1.00 92.25 126 GLU A O 1
ATOM 1036 N N . VAL A 1 127 ? -14.102 9.103 12.465 1.00 92.88 127 VAL A N 1
ATOM 1037 C CA . VAL A 1 127 ? -12.966 8.675 11.632 1.00 92.88 127 VAL A CA 1
ATOM 1038 C C . VAL A 1 127 ? -13.389 8.102 10.277 1.00 92.88 127 VAL A C 1
ATOM 1040 O O . VAL A 1 127 ? -12.534 7.886 9.416 1.00 92.88 127 VAL A O 1
ATOM 1043 N N . ILE A 1 128 ? -14.691 7.883 10.045 1.00 92.12 128 ILE A N 1
ATOM 1044 C CA . ILE A 1 128 ? -15.203 7.203 8.844 1.00 92.12 128 ILE A CA 1
ATOM 1045 C C . ILE A 1 128 ? -14.838 7.963 7.569 1.00 92.12 128 ILE A C 1
ATOM 1047 O O . ILE A 1 128 ? -14.280 7.360 6.655 1.00 92.12 128 ILE A O 1
ATOM 1051 N N . CYS A 1 129 ? -15.081 9.276 7.506 1.00 89.38 129 CYS A N 1
ATOM 1052 C CA . CYS A 1 129 ? -14.787 10.062 6.301 1.00 89.38 129 CYS A CA 1
ATOM 1053 C C . CYS A 1 129 ? -13.297 10.006 5.934 1.00 89.38 129 CYS A C 1
ATOM 1055 O O . CYS A 1 129 ? -12.937 9.896 4.764 1.00 89.38 129 CYS A O 1
ATOM 1057 N N . LYS A 1 130 ? -12.416 10.026 6.942 1.00 90.06 130 LYS A N 1
ATOM 1058 C CA . LYS A 1 130 ? -10.971 9.898 6.732 1.00 90.06 130 LYS A CA 1
ATOM 1059 C C . LYS A 1 130 ? -10.601 8.501 6.224 1.00 90.06 130 LYS A C 1
ATOM 1061 O O . LYS A 1 130 ? -9.851 8.403 5.259 1.00 90.06 130 LYS A O 1
ATOM 1066 N N . ALA A 1 131 ? -11.134 7.447 6.840 1.00 92.38 131 ALA A N 1
ATOM 1067 C CA . ALA A 1 131 ? -10.874 6.061 6.445 1.00 92.38 131 ALA A CA 1
ATOM 1068 C C . ALA A 1 131 ? -11.332 5.775 5.005 1.00 92.38 131 ALA A C 1
ATOM 1070 O O . ALA A 1 131 ? -10.635 5.120 4.233 1.00 92.38 131 ALA A O 1
ATOM 1071 N N . ILE A 1 132 ? -12.489 6.323 4.629 1.00 91.19 132 ILE A N 1
ATOM 1072 C CA . ILE A 1 132 ? -13.021 6.307 3.265 1.00 91.19 132 ILE A CA 1
ATOM 1073 C C . ILE A 1 132 ? -12.051 6.956 2.291 1.00 91.19 132 ILE A C 1
ATOM 1075 O O . ILE A 1 132 ? -11.691 6.354 1.280 1.00 91.19 132 ILE A O 1
ATOM 1079 N N . HIS A 1 133 ? -11.608 8.165 2.618 1.00 88.81 133 HIS A N 1
ATOM 1080 C CA . HIS A 1 133 ? -10.700 8.900 1.765 1.00 88.81 133 HIS A CA 1
ATOM 1081 C C . HIS A 1 133 ? -9.371 8.145 1.566 1.00 88.81 133 HIS A C 1
ATOM 1083 O O . HIS A 1 133 ? -8.901 7.998 0.438 1.00 88.81 133 HIS A O 1
ATOM 1089 N N . GLU A 1 134 ? -8.785 7.626 2.649 1.00 92.12 134 GLU A N 1
ATOM 1090 C CA . GLU A 1 134 ? -7.560 6.820 2.598 1.00 92.12 134 GLU A CA 1
ATOM 1091 C C . GLU A 1 134 ? -7.745 5.570 1.726 1.00 92.12 134 GLU A C 1
ATOM 1093 O O . GLU A 1 134 ? -6.892 5.268 0.893 1.00 92.12 134 GLU A O 1
ATOM 1098 N N . TYR A 1 135 ? -8.883 4.882 1.847 1.00 93.25 135 TYR A N 1
ATOM 1099 C CA . TYR A 1 135 ? -9.219 3.739 1.001 1.00 93.25 135 TYR A CA 1
ATOM 1100 C C . TYR A 1 135 ? -9.294 4.112 -0.491 1.00 93.25 135 TYR A C 1
ATOM 1102 O O . TYR A 1 135 ? -8.633 3.476 -1.313 1.00 93.25 135 TYR A O 1
ATOM 1110 N N . GLU A 1 136 ? -10.034 5.159 -0.857 1.00 89.88 136 GLU A N 1
ATOM 1111 C CA . GLU A 1 136 ? -10.195 5.579 -2.258 1.00 89.88 136 GLU A CA 1
ATOM 1112 C C . GLU A 1 136 ? -8.894 6.073 -2.888 1.00 89.88 136 GLU A C 1
ATOM 1114 O O . GLU A 1 136 ? -8.576 5.717 -4.028 1.00 89.88 136 GLU A O 1
ATOM 1119 N N . ALA A 1 137 ? -8.116 6.866 -2.146 1.00 90.44 137 ALA A N 1
ATOM 1120 C CA . ALA A 1 137 ? -6.817 7.342 -2.600 1.00 90.44 137 ALA A CA 1
ATOM 1121 C C . ALA A 1 137 ? -5.863 6.171 -2.865 1.00 90.44 137 ALA A C 1
ATOM 1123 O O . ALA A 1 137 ? -5.142 6.172 -3.870 1.00 90.44 137 ALA A O 1
ATOM 1124 N N . THR A 1 138 ? -5.893 5.144 -2.010 1.00 92.69 138 THR A N 1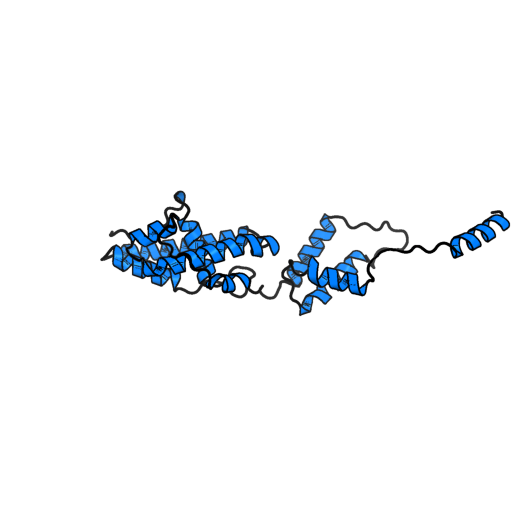
ATOM 1125 C CA . THR A 1 138 ? -5.125 3.912 -2.206 1.00 92.69 138 THR A CA 1
ATOM 1126 C C . THR A 1 138 ? -5.601 3.145 -3.432 1.00 92.69 138 THR A C 1
ATOM 1128 O O . THR A 1 138 ? -4.763 2.826 -4.273 1.00 92.69 138 THR A O 1
ATOM 1131 N N . MET A 1 139 ? -6.905 2.889 -3.593 1.00 91.12 139 MET A N 1
ATOM 1132 C CA . MET A 1 139 ? -7.419 2.140 -4.754 1.00 91.12 139 MET A CA 1
ATOM 1133 C C . MET A 1 139 ? -7.080 2.849 -6.068 1.00 91.12 139 MET A C 1
ATOM 1135 O O . MET A 1 139 ? -6.550 2.231 -6.986 1.00 91.12 139 MET A O 1
ATOM 1139 N N . THR A 1 140 ? -7.252 4.171 -6.110 1.00 88.31 140 THR A N 1
ATOM 1140 C CA . THR A 1 140 ? -6.888 4.992 -7.272 1.00 88.31 140 THR A CA 1
ATOM 1141 C C . THR A 1 140 ? -5.391 4.909 -7.577 1.00 88.31 140 THR A C 1
ATOM 1143 O O . THR A 1 140 ? -4.991 4.758 -8.728 1.00 88.31 140 THR A O 1
ATOM 1146 N N . THR A 1 141 ? -4.538 4.956 -6.550 1.00 88.50 141 THR A N 1
ATOM 1147 C CA . THR A 1 141 ? -3.081 4.847 -6.730 1.00 88.50 141 THR A CA 1
ATOM 1148 C C . THR A 1 141 ? -2.680 3.470 -7.259 1.00 88.50 141 THR A C 1
ATOM 1150 O O . THR A 1 141 ? -1.828 3.379 -8.143 1.00 88.50 141 THR A O 1
ATOM 1153 N N . LEU A 1 142 ? 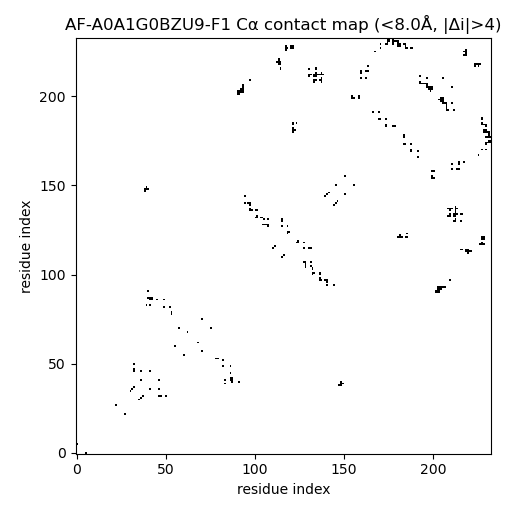-3.304 2.399 -6.762 1.00 88.44 142 LEU A N 1
ATOM 1154 C CA . LEU A 1 142 ? -3.061 1.047 -7.261 1.00 88.44 142 LEU A CA 1
ATOM 1155 C C . LEU A 1 142 ? -3.492 0.903 -8.726 1.00 88.44 142 LEU A C 1
ATOM 1157 O O . LEU A 1 142 ? -2.737 0.372 -9.540 1.00 88.44 142 LEU A O 1
ATOM 1161 N N . ASP A 1 143 ? -4.682 1.395 -9.067 1.00 84.44 143 ASP A N 1
ATOM 1162 C CA . ASP A 1 143 ? -5.277 1.194 -10.386 1.00 84.44 143 ASP A CA 1
ATOM 1163 C C . ASP A 1 143 ? -4.695 2.092 -11.475 1.00 84.44 143 ASP A C 1
ATOM 1165 O O . ASP A 1 143 ? -4.530 1.638 -12.607 1.00 84.44 143 ASP A O 1
ATOM 1169 N N . GLU A 1 144 ? -4.379 3.343 -11.158 1.00 79.44 144 GLU A N 1
ATOM 1170 C CA . GLU A 1 144 ? -3.978 4.325 -12.163 1.00 79.44 144 GLU A CA 1
ATOM 1171 C C . GLU A 1 144 ? -2.473 4.563 -12.195 1.00 79.44 144 GLU A C 1
ATOM 1173 O O . GLU A 1 144 ? -1.916 4.769 -13.265 1.00 79.44 144 GLU A O 1
ATOM 1178 N N . GLU A 1 145 ? -1.791 4.530 -11.051 1.00 76.56 145 GLU A N 1
ATOM 1179 C CA . GLU A 1 145 ? -0.373 4.887 -10.987 1.00 76.56 145 GLU A CA 1
ATOM 1180 C C . GLU A 1 145 ? 0.492 3.623 -10.989 1.00 76.56 145 GLU A C 1
ATOM 1182 O O . GLU A 1 145 ? 1.373 3.464 -11.831 1.00 76.56 145 GLU A O 1
ATOM 1187 N N . PHE A 1 146 ? 0.227 2.665 -10.099 1.00 80.56 146 PHE A N 1
ATOM 1188 C CA . PHE A 1 146 ? 1.083 1.480 -9.969 1.00 80.56 146 PHE A CA 1
ATOM 1189 C C . PHE A 1 146 ? 1.005 0.552 -11.185 1.00 80.56 146 PHE A C 1
ATOM 1191 O O . PHE A 1 146 ? 2.039 0.013 -11.589 1.00 80.56 146 PHE A O 1
ATOM 1198 N N . LYS A 1 147 ? -0.166 0.439 -11.830 1.00 72.19 147 LYS A N 1
ATOM 1199 C CA . LYS A 1 147 ? -0.287 -0.249 -13.128 1.00 72.19 147 LYS A CA 1
ATOM 1200 C C . LYS A 1 147 ? 0.521 0.447 -14.227 1.00 72.19 147 LYS A C 1
ATOM 1202 O O . LYS A 1 147 ? 1.157 -0.238 -15.021 1.00 72.19 147 LYS A O 1
ATOM 1207 N N . MET A 1 148 ? 0.540 1.783 -14.263 1.00 65.38 148 MET A N 1
ATOM 1208 C CA . MET A 1 148 ? 1.305 2.539 -15.265 1.00 65.38 148 MET A CA 1
ATOM 1209 C C . MET A 1 148 ? 2.819 2.465 -15.036 1.00 65.38 148 MET A C 1
ATOM 1211 O O . MET A 1 148 ? 3.568 2.362 -16.002 1.00 65.38 148 MET A O 1
ATOM 1215 N N . TYR A 1 149 ? 3.274 2.479 -13.778 1.00 60.88 149 TYR A N 1
ATOM 1216 C CA . TYR A 1 149 ? 4.700 2.399 -13.431 1.00 60.88 149 TYR A CA 1
ATOM 1217 C C . TYR A 1 149 ? 5.259 0.973 -13.396 1.00 60.88 149 TYR A C 1
ATOM 1219 O O . TYR A 1 149 ? 6.401 0.773 -12.960 1.00 60.88 149 TYR A O 1
ATOM 1227 N N . THR A 1 150 ? 4.473 -0.024 -13.821 1.00 67.25 150 THR A N 1
ATOM 1228 C CA . THR A 1 150 ? 4.851 -1.448 -13.808 1.00 67.25 150 THR A CA 1
ATOM 1229 C C . THR A 1 150 ? 5.409 -1.882 -12.449 1.00 67.25 150 THR A C 1
ATOM 1231 O O . THR A 1 150 ? 6.424 -2.569 -12.365 1.00 67.25 150 THR A O 1
ATOM 1234 N N . VAL A 1 151 ? 4.798 -1.407 -11.356 1.00 72.62 151 VAL A N 1
ATOM 1235 C CA . VAL A 1 151 ? 5.169 -1.874 -10.015 1.00 72.62 151 VAL A CA 1
ATOM 1236 C C . VAL A 1 151 ? 4.781 -3.344 -9.933 1.00 72.62 151 VAL A C 1
ATOM 1238 O O . VAL A 1 151 ? 3.628 -3.684 -10.194 1.00 72.62 151 VAL A O 1
ATOM 1241 N N . ASP A 1 152 ? 5.739 -4.203 -9.585 1.00 77.00 152 ASP A N 1
ATOM 1242 C CA . ASP A 1 152 ? 5.480 -5.630 -9.419 1.00 77.00 152 ASP A CA 1
ATOM 1243 C C . ASP A 1 152 ? 4.371 -5.830 -8.365 1.00 77.00 152 ASP A C 1
ATOM 1245 O O . ASP A 1 152 ? 4.539 -5.401 -7.215 1.00 77.00 152 ASP A O 1
ATOM 1249 N N . PRO A 1 153 ? 3.238 -6.468 -8.718 1.00 80.19 153 PRO A N 1
ATOM 1250 C CA . PRO A 1 153 ? 2.165 -6.755 -7.773 1.00 80.19 153 PRO A CA 1
ATOM 1251 C C . PRO A 1 153 ? 2.642 -7.483 -6.511 1.00 80.19 153 PRO A C 1
ATOM 1253 O O . PRO A 1 153 ? 2.099 -7.241 -5.433 1.00 80.19 153 PRO A O 1
ATOM 1256 N N . ALA A 1 154 ? 3.687 -8.314 -6.606 1.00 83.44 154 ALA A N 1
ATOM 1257 C CA . ALA A 1 154 ? 4.257 -9.013 -5.458 1.00 83.44 154 ALA A CA 1
ATOM 1258 C C . ALA A 1 154 ? 4.836 -8.048 -4.410 1.00 83.44 154 ALA A C 1
ATOM 1260 O O . ALA A 1 154 ? 4.767 -8.326 -3.215 1.00 83.44 154 ALA A O 1
ATOM 1261 N N . VAL A 1 155 ? 5.358 -6.887 -4.823 1.00 84.69 155 VAL A N 1
ATOM 1262 C CA . VAL A 1 155 ? 5.873 -5.861 -3.900 1.00 84.69 155 VAL A CA 1
ATOM 1263 C C . VAL A 1 155 ? 4.745 -5.288 -3.045 1.00 84.69 155 VAL A C 1
ATOM 1265 O O . VAL A 1 155 ? 4.893 -5.151 -1.831 1.00 84.69 155 VAL A O 1
ATOM 1268 N N . VAL A 1 156 ? 3.606 -4.986 -3.670 1.00 89.00 156 VAL A N 1
ATOM 1269 C CA . VAL A 1 156 ? 2.423 -4.467 -2.972 1.00 89.00 156 VAL A CA 1
ATOM 1270 C C . VAL A 1 156 ? 1.807 -5.542 -2.080 1.00 89.00 156 VAL A C 1
ATOM 1272 O O . VAL A 1 156 ? 1.423 -5.247 -0.950 1.00 89.00 156 VAL A O 1
ATOM 1275 N N . GLU A 1 157 ? 1.739 -6.786 -2.557 1.00 91.00 157 GLU A N 1
ATOM 1276 C CA . GLU A 1 157 ? 1.189 -7.909 -1.793 1.00 91.00 157 GLU A CA 1
ATOM 1277 C C . GLU A 1 157 ? 2.022 -8.204 -0.541 1.00 91.00 157 GLU A C 1
ATOM 1279 O O . GLU A 1 157 ? 1.467 -8.294 0.553 1.00 91.00 157 GLU A O 1
ATOM 1284 N N . ASN A 1 158 ? 3.350 -8.265 -0.673 1.00 90.94 158 ASN A N 1
ATOM 1285 C CA . ASN A 1 158 ? 4.256 -8.459 0.461 1.00 90.94 158 ASN A CA 1
ATOM 1286 C C . ASN A 1 158 ? 4.107 -7.333 1.490 1.00 90.94 158 ASN A C 1
ATOM 1288 O O . ASN A 1 158 ? 3.999 -7.592 2.686 1.00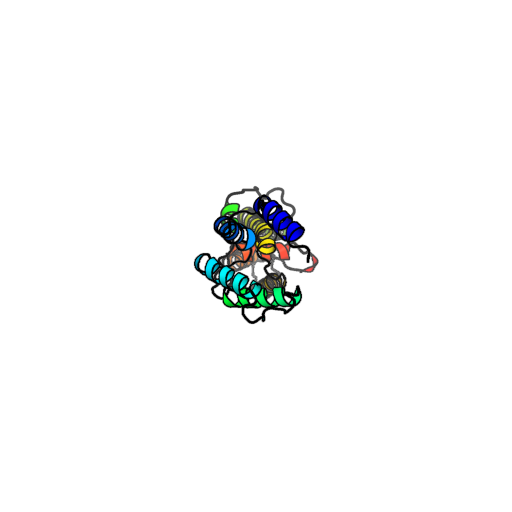 90.94 158 ASN A O 1
ATOM 1292 N N . TYR A 1 159 ? 4.016 -6.085 1.026 1.00 93.94 159 TYR A N 1
ATOM 1293 C CA . TYR A 1 159 ? 3.776 -4.949 1.909 1.00 93.94 159 TYR A CA 1
ATOM 1294 C C . TYR A 1 159 ? 2.420 -5.039 2.624 1.00 93.94 159 TYR A C 1
ATOM 1296 O O . TYR A 1 159 ? 2.330 -4.779 3.822 1.00 93.94 159 TYR A O 1
ATOM 1304 N N . CYS A 1 160 ? 1.358 -5.463 1.930 1.00 94.25 160 CYS A N 1
ATOM 1305 C CA . CYS A 1 160 ? 0.062 -5.719 2.561 1.00 94.25 160 CYS A CA 1
AT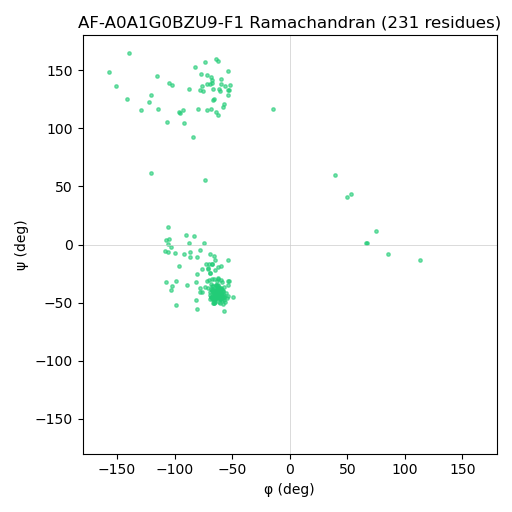OM 1306 C C . CYS A 1 160 ? 0.154 -6.793 3.648 1.00 94.25 160 CYS A C 1
ATOM 1308 O O . CYS A 1 160 ? -0.450 -6.624 4.707 1.00 94.25 160 CYS A O 1
ATOM 1310 N N . ALA A 1 161 ? 0.887 -7.881 3.397 1.00 94.19 161 ALA A N 1
ATOM 1311 C CA . ALA A 1 161 ? 1.073 -8.953 4.367 1.00 94.19 161 ALA A CA 1
ATOM 1312 C C . ALA A 1 161 ? 1.763 -8.437 5.639 1.00 94.19 161 ALA A C 1
ATOM 1314 O O . ALA A 1 161 ? 1.264 -8.669 6.736 1.00 94.19 161 ALA A O 1
ATOM 1315 N N . GLU A 1 162 ? 2.820 -7.630 5.507 1.00 94.81 162 GLU A N 1
ATOM 1316 C CA . GLU A 1 162 ? 3.496 -7.007 6.655 1.00 94.81 162 GLU A CA 1
ATOM 1317 C C . GLU A 1 162 ? 2.569 -6.085 7.464 1.00 94.81 162 GLU A C 1
ATOM 1319 O O . GLU A 1 162 ? 2.617 -6.058 8.699 1.00 94.81 162 GLU A O 1
ATOM 1324 N N . VAL A 1 163 ? 1.711 -5.323 6.778 1.00 95.44 163 VAL A N 1
ATOM 1325 C CA . VAL A 1 163 ? 0.716 -4.448 7.415 1.00 95.44 163 VAL A CA 1
ATOM 1326 C C . VAL A 1 163 ? -0.299 -5.269 8.212 1.00 95.44 163 VAL A C 1
ATOM 1328 O O . VAL A 1 163 ? -0.613 -4.911 9.350 1.00 95.44 163 VAL A O 1
ATOM 1331 N N . VAL A 1 164 ? -0.777 -6.381 7.649 1.00 96.19 164 VAL A N 1
ATOM 1332 C CA . VAL A 1 164 ? -1.711 -7.300 8.314 1.00 96.19 164 VAL A CA 1
ATOM 1333 C C . VAL A 1 164 ? -1.051 -8.003 9.504 1.00 96.19 164 VAL A C 1
ATOM 1335 O O . VAL A 1 164 ? -1.618 -7.996 10.594 1.00 96.19 164 VAL A O 1
ATOM 1338 N N . ASP A 1 165 ? 0.170 -8.515 9.353 1.00 95.94 165 ASP A N 1
ATOM 1339 C CA . ASP A 1 165 ? 0.910 -9.195 10.425 1.00 95.94 165 ASP A CA 1
ATOM 1340 C C . ASP A 1 165 ? 1.161 -8.278 11.631 1.00 95.94 165 ASP A C 1
ATOM 1342 O O . ASP A 1 165 ? 1.061 -8.688 12.802 1.00 95.94 165 ASP A O 1
ATOM 1346 N N . ARG A 1 166 ? 1.474 -7.005 11.355 1.00 95.69 166 ARG A N 1
ATOM 1347 C CA . ARG A 1 166 ? 1.616 -5.975 12.388 1.00 95.69 166 ARG A CA 1
ATOM 1348 C C . ARG A 1 166 ? 0.284 -5.727 13.087 1.00 95.69 166 ARG A C 1
ATOM 1350 O O . ARG A 1 166 ? 0.240 -5.773 14.318 1.00 95.69 166 ARG A O 1
ATOM 1357 N N . PHE A 1 167 ? -0.786 -5.532 12.317 1.00 97.00 167 PHE A N 1
ATOM 1358 C CA . PHE A 1 167 ? -2.129 -5.338 12.854 1.00 97.00 167 PHE A CA 1
ATOM 1359 C C . PHE A 1 167 ? -2.567 -6.508 13.747 1.00 97.00 167 PHE A C 1
ATOM 1361 O O . PHE A 1 167 ? -2.992 -6.281 14.877 1.00 97.00 167 PHE A O 1
ATOM 1368 N N . ASP A 1 168 ? -2.394 -7.757 13.316 1.00 96.69 168 ASP A N 1
ATOM 1369 C CA . ASP A 1 168 ? -2.765 -8.941 14.099 1.00 96.69 168 ASP A CA 1
ATOM 1370 C C . ASP A 1 168 ? -1.969 -9.053 15.403 1.00 96.69 168 ASP A C 1
ATOM 1372 O O . ASP A 1 168 ? -2.468 -9.492 16.448 1.00 96.69 168 ASP A O 1
ATOM 1376 N N . SER A 1 169 ? -0.701 -8.655 15.377 1.00 96.12 169 SER A N 1
ATOM 1377 C CA . SER A 1 169 ? 0.134 -8.609 16.574 1.00 96.12 169 SER A CA 1
ATOM 1378 C C . SER A 1 169 ? -0.362 -7.557 17.566 1.00 96.12 169 SER A C 1
ATOM 1380 O O . SER A 1 169 ? -0.540 -7.876 18.748 1.00 96.12 169 SER A O 1
ATOM 1382 N N . ASP A 1 170 ? -0.670 -6.351 17.090 1.00 96.12 170 ASP A N 1
ATOM 1383 C CA . ASP A 1 170 ? -1.245 -5.276 17.899 1.00 96.12 170 ASP A CA 1
ATOM 1384 C C . ASP A 1 170 ? -2.638 -5.632 18.432 1.00 96.12 170 ASP A C 1
ATOM 1386 O O . ASP A 1 170 ? -2.897 -5.475 19.628 1.00 96.12 170 ASP A O 1
ATOM 1390 N N . TYR A 1 171 ? -3.497 -6.221 17.602 1.00 97.06 171 TYR A N 1
ATOM 1391 C CA . TYR A 1 171 ? -4.827 -6.691 17.979 1.00 97.06 171 TYR A CA 1
ATOM 1392 C C . TYR A 1 171 ? -4.754 -7.739 19.101 1.00 97.06 171 TYR A C 1
ATOM 1394 O O . TYR A 1 171 ? -5.470 -7.654 20.105 1.00 97.06 171 TYR A O 1
ATOM 1402 N N . ARG A 1 172 ? -3.837 -8.714 19.000 1.00 95.94 172 ARG A N 1
ATOM 1403 C CA . ARG A 1 172 ? -3.610 -9.715 20.060 1.00 95.94 172 ARG A CA 1
ATOM 1404 C C . ARG A 1 172 ? -3.111 -9.081 21.355 1.00 95.94 172 ARG A C 1
ATOM 1406 O O . ARG A 1 172 ? -3.456 -9.577 22.430 1.00 95.94 172 ARG A O 1
ATOM 1413 N N . ILE A 1 173 ? -2.265 -8.051 21.278 1.00 95.50 173 ILE A N 1
ATOM 1414 C CA . ILE A 1 173 ? -1.796 -7.301 22.453 1.00 95.50 173 ILE A CA 1
ATOM 1415 C C . ILE A 1 173 ? -2.967 -6.557 23.099 1.00 95.50 173 ILE A C 1
ATOM 1417 O O . ILE A 1 173 ? -3.143 -6.664 24.313 1.00 95.50 173 ILE A O 1
ATOM 1421 N N . ALA A 1 174 ? -3.773 -5.860 22.299 1.00 96.38 174 ALA A N 1
ATOM 1422 C CA . ALA A 1 174 ? -4.919 -5.088 22.759 1.00 96.38 174 ALA A CA 1
ATOM 1423 C C . ALA A 1 174 ? -5.978 -5.982 23.420 1.00 96.38 174 ALA A C 1
ATOM 1425 O O . ALA A 1 174 ? -6.384 -5.703 24.543 1.00 96.38 174 ALA A O 1
ATOM 1426 N N . CYS A 1 175 ? -6.318 -7.135 22.829 1.00 95.25 175 CYS A N 1
ATOM 1427 C CA . CYS A 1 175 ? -7.249 -8.095 23.439 1.00 95.25 175 CYS A CA 1
ATOM 1428 C C . CYS A 1 175 ? -6.803 -8.570 24.833 1.00 95.25 175 CYS A C 1
ATOM 1430 O O . CYS A 1 175 ? -7.636 -8.769 25.709 1.00 95.25 175 CYS A O 1
ATOM 1432 N N . ARG A 1 176 ? -5.493 -8.748 25.076 1.00 94.75 176 ARG A N 1
ATOM 1433 C CA . ARG A 1 176 ? -4.983 -9.158 26.404 1.00 94.75 176 ARG A CA 1
ATOM 1434 C C . ARG A 1 176 ? -5.135 -8.076 27.471 1.00 94.75 176 ARG A C 1
ATOM 1436 O O . ARG A 1 176 ? -5.121 -8.403 28.651 1.00 94.75 176 ARG A O 1
ATOM 1443 N N . LYS A 1 177 ? -5.208 -6.812 27.057 1.00 92.88 177 LYS A N 1
ATOM 1444 C CA . LYS A 1 177 ? -5.316 -5.642 27.937 1.00 92.88 177 LYS A CA 1
ATOM 1445 C C . LYS A 1 177 ? -6.726 -5.043 27.942 1.00 92.88 177 LYS A C 1
ATOM 1447 O O . LYS A 1 177 ? -6.941 -4.046 28.616 1.00 92.88 177 LYS A O 1
ATOM 1452 N N . CYS A 1 178 ? -7.651 -5.629 27.183 1.00 94.56 178 CYS A N 1
ATOM 1453 C CA . CYS A 1 178 ? -8.981 -5.089 26.952 1.00 94.56 178 CYS A CA 1
ATOM 1454 C C . CYS A 1 178 ? -9.814 -5.138 28.237 1.00 94.56 178 CYS A C 1
ATOM 1456 O O . CYS A 1 178 ? -10.114 -6.212 28.768 1.00 94.56 178 CYS A O 1
ATOM 1458 N N . THR A 1 179 ? -10.187 -3.960 28.724 1.00 93.94 179 THR A N 1
ATOM 1459 C CA . THR A 1 179 ? -11.123 -3.786 29.838 1.00 93.94 179 THR A CA 1
ATOM 1460 C C . THR A 1 179 ? -12.497 -3.368 29.340 1.00 93.94 179 THR A C 1
ATOM 1462 O O . THR A 1 179 ? -13.495 -3.876 29.854 1.00 93.94 179 THR A O 1
ATOM 1465 N N . ASP A 1 180 ? -12.520 -2.504 28.324 1.00 95.44 180 ASP A N 1
ATOM 1466 C CA . ASP A 1 180 ? -13.701 -2.016 27.619 1.00 95.44 180 ASP A CA 1
ATOM 1467 C C . ASP A 1 180 ? -13.550 -2.349 26.129 1.00 95.44 180 ASP A C 1
ATOM 1469 O O . ASP A 1 180 ? -12.552 -1.989 25.505 1.00 95.44 180 ASP A O 1
ATOM 1473 N N . GLU A 1 181 ? -14.503 -3.090 25.562 1.00 95.12 181 GLU A N 1
ATOM 1474 C CA . GLU A 1 181 ? -14.401 -3.524 24.166 1.00 95.12 181 GLU A CA 1
ATOM 1475 C C . GLU A 1 181 ? -14.471 -2.360 23.184 1.00 95.12 181 GLU A C 1
ATOM 1477 O O . GLU A 1 181 ? -13.796 -2.417 22.162 1.00 95.12 181 GLU A O 1
ATOM 1482 N N . VAL A 1 182 ? -15.266 -1.328 23.456 1.00 96.00 182 VAL A N 1
ATOM 1483 C CA . VAL A 1 182 ? -15.481 -0.218 22.524 1.00 96.00 182 VAL A CA 1
ATOM 1484 C C . VAL A 1 182 ? -14.318 0.757 22.627 1.00 96.00 182 VAL A C 1
ATOM 1486 O O . VAL A 1 182 ? -13.616 0.975 21.639 1.00 96.00 182 VAL A O 1
ATOM 1489 N N . GLU A 1 183 ? -14.032 1.257 23.828 1.00 96.69 183 GLU A N 1
ATOM 1490 C CA . GLU A 1 183 ? -12.992 2.271 24.026 1.00 96.69 183 GLU A CA 1
ATOM 1491 C C . GLU A 1 183 ? -11.599 1.731 23.685 1.00 96.69 183 GLU A C 1
ATOM 1493 O O . GLU A 1 183 ? -10.857 2.360 22.933 1.00 96.69 183 GLU A O 1
ATOM 1498 N N . ASN A 1 184 ? -11.262 0.501 24.093 1.00 97.19 184 ASN A N 1
ATOM 1499 C CA . ASN A 1 184 ? -9.962 -0.061 23.717 1.00 97.19 184 ASN A CA 1
ATOM 1500 C C . ASN A 1 184 ? -9.868 -0.419 22.222 1.00 97.19 184 ASN A C 1
ATOM 1502 O O . ASN A 1 184 ? -8.759 -0.526 21.693 1.00 97.19 184 ASN A O 1
ATOM 1506 N N . SER A 1 185 ? -10.993 -0.607 21.521 1.00 97.88 185 SER A N 1
ATOM 1507 C CA . SER A 1 185 ? -10.972 -0.757 20.060 1.00 97.88 185 SER A CA 1
ATOM 1508 C C . SER A 1 185 ? -10.694 0.567 19.355 1.00 97.88 185 SER A C 1
ATOM 1510 O O . SER A 1 185 ? -9.967 0.567 18.361 1.00 97.88 185 SER A O 1
ATOM 1512 N N . LYS A 1 186 ? -11.216 1.686 19.875 1.00 98.00 186 LYS A N 1
ATOM 1513 C CA . LYS A 1 186 ? -10.874 3.037 19.400 1.00 98.00 186 LYS A CA 1
ATOM 1514 C C . LYS A 1 186 ? -9.390 3.330 19.630 1.00 98.00 186 LYS A C 1
ATOM 1516 O O . LYS A 1 186 ? -8.705 3.724 18.690 1.00 98.00 186 LYS A O 1
ATOM 1521 N N . ASP A 1 187 ? -8.856 2.980 20.805 1.00 97.69 187 ASP A N 1
ATOM 1522 C CA . ASP A 1 187 ? -7.415 3.078 21.092 1.00 97.69 187 ASP A CA 1
ATOM 1523 C C . ASP A 1 187 ? -6.570 2.277 20.085 1.00 97.69 187 ASP A C 1
ATO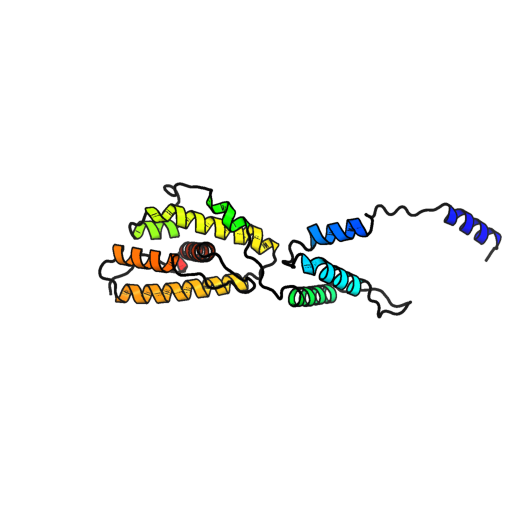M 1525 O O . ASP A 1 187 ? -5.542 2.751 19.592 1.00 97.69 187 ASP A O 1
ATOM 1529 N N . LEU A 1 188 ? -6.985 1.039 19.771 1.00 97.75 188 LEU A N 1
ATOM 1530 C CA . LEU A 1 188 ? -6.307 0.211 18.771 1.00 97.75 188 LEU A CA 1
ATOM 1531 C C . LEU A 1 188 ? -6.363 0.865 17.387 1.00 97.75 188 LEU A C 1
ATOM 1533 O O . LEU A 1 188 ? -5.348 0.861 16.685 1.00 97.75 188 LEU A O 1
ATOM 1537 N N . PHE A 1 189 ? -7.522 1.400 16.997 1.00 97.94 189 PHE A N 1
ATOM 1538 C CA . PHE A 1 189 ? -7.702 2.101 15.731 1.00 97.94 189 PHE A CA 1
ATOM 1539 C C . PHE A 1 189 ? -6.723 3.273 15.628 1.00 97.94 189 PHE A C 1
ATOM 1541 O O . PHE A 1 189 ? -5.876 3.285 14.734 1.00 97.94 189 PHE A O 1
ATOM 1548 N N . ASP A 1 190 ? -6.752 4.197 16.588 1.00 97.62 190 ASP A N 1
ATOM 1549 C CA . ASP A 1 190 ? -5.918 5.401 16.565 1.00 97.62 190 ASP A CA 1
ATOM 1550 C C . ASP A 1 190 ? -4.429 5.075 16.598 1.00 97.62 190 ASP A C 1
ATOM 1552 O O . ASP A 1 190 ? -3.644 5.652 15.842 1.00 97.62 190 ASP A O 1
ATOM 1556 N N . LYS A 1 191 ? -4.030 4.086 17.406 1.00 97.06 191 LYS A N 1
ATOM 1557 C CA . LYS A 1 191 ? -2.646 3.608 17.435 1.00 97.06 191 LYS A CA 1
ATOM 1558 C C . LYS A 1 191 ? -2.220 3.052 16.075 1.00 97.06 191 LYS A C 1
ATOM 1560 O O . LYS A 1 191 ? -1.117 3.341 15.611 1.00 97.06 191 LYS A O 1
ATOM 1565 N N . THR A 1 192 ? -3.066 2.242 15.443 1.00 96.06 192 THR A N 1
ATOM 1566 C CA . THR A 1 192 ? -2.755 1.582 14.165 1.00 96.06 192 THR A CA 1
ATOM 1567 C C . THR A 1 192 ? -2.625 2.609 13.041 1.00 96.06 192 THR A C 1
ATOM 1569 O O . THR A 1 192 ? -1.621 2.624 12.327 1.00 96.06 192 THR A O 1
ATOM 1572 N N . ILE A 1 193 ? -3.616 3.493 12.923 1.00 94.69 193 ILE A N 1
ATOM 1573 C CA . ILE A 1 193 ? -3.719 4.512 11.871 1.00 94.69 193 ILE A CA 1
ATOM 1574 C C . ILE A 1 193 ? -2.697 5.640 12.076 1.00 94.69 193 ILE A C 1
ATOM 1576 O O . ILE A 1 193 ? -2.216 6.211 11.097 1.00 94.69 193 ILE A O 1
ATOM 1580 N N . GLY A 1 194 ? -2.342 5.952 13.329 1.00 92.44 194 GLY A N 1
ATOM 1581 C CA . GLY A 1 194 ? -1.367 6.984 13.696 1.00 92.44 194 GLY A CA 1
ATOM 1582 C C . GLY A 1 194 ? 0.095 6.524 13.735 1.00 92.44 194 GLY A C 1
ATOM 1583 O O . GLY A 1 194 ? 0.992 7.358 13.829 1.00 92.44 194 GLY A O 1
ATOM 1584 N N . SER A 1 195 ? 0.368 5.218 13.664 1.00 92.50 195 SER A N 1
ATOM 1585 C CA . SER A 1 195 ? 1.746 4.710 13.571 1.00 92.50 195 SER A CA 1
ATOM 1586 C C . SER A 1 195 ? 2.356 5.078 12.218 1.00 92.50 195 SER A C 1
ATOM 1588 O O . SER A 1 195 ? 1.624 5.013 11.241 1.00 92.50 195 SER A O 1
ATOM 1590 N N . PRO A 1 196 ? 3.655 5.391 12.096 1.00 91.44 196 PRO A N 1
ATOM 1591 C CA . PRO A 1 196 ? 4.263 5.706 10.803 1.00 91.44 196 PRO A CA 1
ATOM 1592 C C . PRO A 1 196 ? 4.320 4.480 9.879 1.00 91.44 196 PRO A C 1
ATOM 1594 O O . PRO A 1 196 ? 4.587 3.354 10.320 1.00 91.44 196 PRO A O 1
ATOM 1597 N N . ALA A 1 197 ? 4.087 4.695 8.587 1.00 91.88 197 ALA A N 1
ATOM 1598 C CA . ALA A 1 197 ? 4.223 3.678 7.558 1.00 91.88 197 ALA A CA 1
ATOM 1599 C C . ALA A 1 197 ? 5.694 3.309 7.350 1.00 91.88 197 ALA A C 1
ATOM 1601 O O . ALA A 1 197 ? 6.585 4.157 7.294 1.00 91.88 197 ALA A O 1
ATOM 1602 N N . SER A 1 198 ? 5.942 2.009 7.205 1.00 87.94 198 SER A N 1
ATOM 1603 C CA . SER A 1 198 ? 7.229 1.529 6.706 1.00 87.94 198 SER A CA 1
ATOM 1604 C C . SER A 1 198 ? 7.329 1.842 5.203 1.00 87.94 198 SER A C 1
ATOM 1606 O O . SER A 1 198 ? 6.297 1.808 4.528 1.00 87.94 198 SER A O 1
ATOM 1608 N N . PRO A 1 199 ? 8.520 2.152 4.661 1.00 86.44 199 PRO A N 1
ATOM 1609 C CA . PRO A 1 199 ? 8.675 2.387 3.229 1.00 86.44 199 PRO A CA 1
ATOM 1610 C C . PRO A 1 199 ? 8.289 1.149 2.413 1.00 86.44 199 PRO A C 1
ATOM 1612 O O . PRO A 1 199 ? 8.735 0.041 2.709 1.00 86.44 199 PRO A O 1
ATOM 1615 N N . LEU A 1 200 ? 7.479 1.343 1.377 1.00 86.75 200 LEU A N 1
ATOM 1616 C CA . LEU A 1 200 ? 7.219 0.352 0.343 1.00 86.75 200 LEU A CA 1
ATOM 1617 C C . LEU A 1 200 ? 8.507 0.122 -0.454 1.00 86.75 200 LEU A C 1
ATOM 1619 O O . LEU A 1 200 ? 9.164 1.079 -0.867 1.00 86.75 200 LEU A O 1
ATOM 1623 N N . SER A 1 201 ? 8.860 -1.140 -0.698 1.00 81.50 201 SER A N 1
ATOM 1624 C CA . SER A 1 201 ? 10.072 -1.473 -1.453 1.00 81.50 201 SER A CA 1
ATOM 1625 C C . SER A 1 201 ? 10.099 -0.765 -2.813 1.00 81.50 201 SER A C 1
ATOM 1627 O O . SER A 1 201 ? 9.105 -0.732 -3.539 1.00 81.50 201 SER A O 1
ATOM 1629 N N . GLY A 1 202 ? 11.241 -0.162 -3.144 1.00 74.06 202 GLY A N 1
ATOM 1630 C CA . GLY A 1 202 ? 11.414 0.656 -4.345 1.00 74.06 202 GLY A CA 1
ATOM 1631 C C . GLY A 1 202 ? 10.992 2.123 -4.198 1.00 74.06 202 GLY A C 1
ATOM 1632 O O . GLY A 1 202 ? 11.303 2.915 -5.089 1.00 74.06 202 GLY A O 1
ATOM 1633 N N . PHE A 1 203 ? 10.364 2.515 -3.085 1.00 77.81 203 PHE A N 1
ATOM 1634 C CA . PHE A 1 203 ? 9.982 3.895 -2.785 1.00 77.81 203 PHE A CA 1
ATOM 1635 C C . PHE A 1 203 ? 10.733 4.439 -1.565 1.00 77.81 203 PHE A C 1
ATOM 1637 O O . PHE A 1 203 ? 11.049 3.711 -0.628 1.00 77.81 203 PHE A O 1
ATOM 1644 N N . GLY A 1 204 ? 11.060 5.733 -1.595 1.00 72.06 204 GLY A N 1
ATOM 1645 C CA . GLY A 1 204 ? 11.829 6.381 -0.517 1.00 72.06 204 GLY A CA 1
ATOM 1646 C C . GLY A 1 204 ? 10.987 6.767 0.684 1.00 72.06 204 GLY A C 1
ATOM 1647 O O . GLY A 1 204 ? 11.487 6.847 1.802 1.00 72.06 204 GLY A O 1
ATOM 1648 N N . ASP A 1 205 ? 9.700 6.969 0.444 1.00 80.44 205 ASP A N 1
ATOM 1649 C CA . ASP A 1 205 ? 8.687 7.179 1.454 1.00 80.44 205 ASP A CA 1
ATOM 1650 C C . ASP A 1 205 ? 7.406 6.437 1.069 1.00 80.44 205 ASP A C 1
ATOM 1652 O O . ASP A 1 205 ? 7.220 5.955 -0.052 1.00 80.44 205 ASP A O 1
ATOM 1656 N N . THR A 1 206 ? 6.512 6.282 2.036 1.00 89.50 206 THR A N 1
ATOM 1657 C CA . THR A 1 206 ? 5.165 5.771 1.793 1.00 89.50 206 THR A CA 1
ATOM 1658 C C . THR A 1 206 ? 4.207 6.549 2.678 1.00 89.50 206 THR A C 1
ATOM 1660 O O . THR A 1 206 ? 4.435 6.621 3.885 1.00 89.50 206 THR A O 1
ATOM 1663 N N . PRO A 1 207 ? 3.159 7.167 2.110 1.00 91.81 207 PRO A N 1
ATOM 1664 C CA . PRO A 1 207 ? 2.189 7.909 2.895 1.00 91.81 207 PRO A CA 1
ATOM 1665 C C . PRO A 1 207 ? 1.502 7.008 3.920 1.00 91.81 207 PRO A C 1
ATOM 1667 O O . PRO A 1 207 ? 1.059 5.906 3.591 1.00 91.81 207 PRO A O 1
ATOM 1670 N N . ASP A 1 208 ? 1.322 7.514 5.139 1.00 93.56 208 ASP A N 1
ATOM 1671 C CA . ASP A 1 208 ? 0.637 6.774 6.201 1.00 93.56 208 ASP A CA 1
ATOM 1672 C C . ASP A 1 208 ? -0.748 6.305 5.770 1.00 93.56 208 ASP A C 1
ATOM 1674 O O . ASP A 1 208 ? -1.082 5.128 5.926 1.00 93.56 208 ASP A O 1
ATOM 1678 N N . GLY A 1 209 ? -1.499 7.220 5.154 1.00 92.50 209 GLY A N 1
ATOM 1679 C CA . GLY A 1 209 ? -2.829 6.943 4.639 1.00 92.50 209 GLY A CA 1
ATOM 1680 C C . GLY A 1 209 ? -2.840 5.879 3.539 1.00 92.50 209 GLY A C 1
ATOM 1681 O O . GLY A 1 209 ? -3.814 5.144 3.449 1.00 92.50 209 GLY A O 1
ATOM 1682 N N . PHE A 1 210 ? -1.767 5.731 2.747 1.00 93.94 210 PHE A N 1
ATOM 1683 C CA . PHE A 1 210 ? -1.735 4.707 1.700 1.00 93.94 210 PHE A CA 1
ATOM 1684 C C . PHE A 1 210 ? -1.761 3.318 2.340 1.00 93.94 210 PHE A C 1
ATOM 1686 O O . PHE A 1 210 ? -2.601 2.478 2.015 1.00 93.94 210 PHE A O 1
ATOM 1693 N N . ARG A 1 211 ? -0.891 3.120 3.336 1.00 95.56 211 ARG A N 1
ATOM 1694 C CA . ARG A 1 211 ? -0.841 1.907 4.156 1.00 95.56 211 ARG A CA 1
ATOM 1695 C C . ARG A 1 211 ? -2.136 1.683 4.942 1.00 95.56 211 ARG A C 1
ATOM 1697 O O . ARG A 1 211 ? -2.584 0.543 5.037 1.00 95.56 211 ARG A O 1
ATOM 1704 N N . ASN A 1 212 ? -2.771 2.739 5.450 1.00 95.88 212 ASN A N 1
ATOM 1705 C CA . ASN A 1 212 ? -4.079 2.633 6.107 1.00 95.88 212 ASN A CA 1
ATOM 1706 C C . ASN A 1 212 ? -5.177 2.199 5.122 1.00 95.88 212 ASN A C 1
ATOM 1708 O O . ASN A 1 212 ? -5.954 1.298 5.423 1.00 95.88 212 ASN A O 1
ATOM 1712 N N . GLY A 1 213 ? -5.190 2.753 3.908 1.00 95.06 213 GLY A N 1
ATOM 1713 C CA . GLY A 1 213 ? -6.105 2.353 2.843 1.00 95.06 213 GLY A CA 1
ATOM 1714 C C . GLY A 1 213 ? -5.916 0.896 2.409 1.00 95.06 213 GLY A C 1
ATOM 1715 O O . GLY A 1 213 ? -6.905 0.209 2.161 1.00 95.06 213 GLY A O 1
ATOM 1716 N N . LEU A 1 214 ? -4.679 0.379 2.398 1.00 96.00 214 LEU A N 1
ATOM 1717 C CA . LEU A 1 214 ? -4.414 -1.051 2.172 1.00 96.00 214 LEU A CA 1
ATOM 1718 C C . LEU A 1 214 ? -4.986 -1.914 3.302 1.00 96.00 214 LEU A C 1
ATOM 1720 O O . LEU A 1 214 ? -5.589 -2.957 3.047 1.00 96.00 214 LEU A O 1
ATOM 1724 N N . LEU A 1 215 ? -4.860 -1.473 4.556 1.00 96.88 215 LEU A N 1
ATOM 1725 C CA . LEU A 1 215 ? -5.492 -2.160 5.681 1.00 96.88 215 LEU A CA 1
ATOM 1726 C C . LEU A 1 215 ? -7.024 -2.153 5.545 1.00 96.88 215 LEU A C 1
ATOM 1728 O O . LEU A 1 215 ? -7.652 -3.195 5.727 1.00 96.88 215 LEU A O 1
ATOM 1732 N N . HIS A 1 216 ? -7.633 -1.027 5.160 1.00 96.06 216 HIS A N 1
ATOM 1733 C CA . HIS A 1 216 ? -9.072 -0.941 4.885 1.00 96.06 216 HIS A CA 1
ATOM 1734 C C . HIS A 1 216 ? -9.501 -1.867 3.742 1.00 96.06 216 HIS A C 1
ATOM 1736 O O . HIS A 1 216 ? -10.494 -2.580 3.880 1.00 96.06 216 HIS A O 1
ATOM 1742 N N . GLN A 1 217 ? -8.715 -1.953 2.665 1.00 95.50 217 GLN A N 1
ATOM 1743 C CA . GLN A 1 217 ? -8.934 -2.912 1.582 1.00 95.50 217 GLN A CA 1
ATOM 1744 C C . GLN A 1 217 ? -8.942 -4.356 2.102 1.00 95.50 217 GLN A C 1
ATOM 1746 O O . GLN A 1 217 ? -9.845 -5.120 1.767 1.00 95.50 217 GLN A O 1
ATOM 1751 N N . ARG A 1 218 ? -7.990 -4.741 2.963 1.00 95.56 218 ARG A N 1
ATOM 1752 C CA . ARG A 1 218 ? -7.963 -6.086 3.569 1.00 95.56 218 ARG A CA 1
ATOM 1753 C C . ARG A 1 218 ? -9.118 -6.316 4.530 1.00 95.56 218 ARG A C 1
ATOM 1755 O O . ARG A 1 218 ? -9.688 -7.401 4.562 1.00 95.56 218 ARG A O 1
ATOM 1762 N N . MET A 1 219 ? -9.525 -5.293 5.272 1.00 95.25 219 MET A N 1
ATOM 1763 C CA . MET A 1 219 ? -10.723 -5.344 6.108 1.00 95.25 219 MET A CA 1
ATOM 1764 C C . MET A 1 219 ? -12.016 -5.431 5.294 1.00 95.25 219 MET A C 1
ATOM 1766 O O . MET A 1 219 ? -13.035 -5.845 5.848 1.00 95.25 219 MET A O 1
ATOM 1770 N N . ASN A 1 220 ? -11.986 -5.112 4.003 1.00 93.88 220 ASN A N 1
ATOM 1771 C CA . ASN A 1 220 ? -13.099 -5.332 3.090 1.00 93.88 220 ASN A CA 1
ATOM 1772 C C . ASN A 1 220 ? -13.240 -6.789 2.615 1.00 93.88 220 ASN A C 1
ATOM 1774 O O . ASN A 1 220 ? -14.228 -7.105 1.962 1.00 93.88 220 ASN A O 1
ATOM 1778 N N . ILE A 1 221 ? -12.313 -7.685 2.971 1.00 93.25 221 ILE A N 1
ATOM 1779 C CA . ILE A 1 221 ? -12.372 -9.113 2.632 1.00 93.25 221 ILE A CA 1
ATOM 1780 C C . ILE A 1 221 ? -12.978 -9.881 3.824 1.00 93.25 221 ILE A C 1
ATOM 1782 O O . ILE A 1 221 ? -12.362 -9.911 4.897 1.00 93.25 221 ILE A O 1
ATOM 1786 N N . PRO A 1 222 ? -14.173 -10.493 3.693 1.00 87.81 222 PRO A N 1
ATOM 1787 C CA . PRO A 1 222 ? -14.795 -11.269 4.771 1.00 87.81 222 PRO A CA 1
ATOM 1788 C C . PRO A 1 222 ? -13.897 -12.389 5.313 1.00 87.81 222 PRO A C 1
ATOM 1790 O O . PRO A 1 222 ? -13.792 -12.577 6.527 1.00 87.81 222 PRO A O 1
ATOM 1793 N N . GLU A 1 223 ? -13.213 -13.101 4.419 1.00 89.94 223 GLU A N 1
ATOM 1794 C CA . GLU A 1 223 ? -12.408 -14.291 4.707 1.00 89.94 223 GLU A CA 1
ATOM 1795 C C . GLU A 1 223 ? -11.120 -13.962 5.468 1.00 89.94 223 GLU A C 1
ATOM 1797 O O . GLU A 1 223 ? -10.569 -14.827 6.144 1.00 89.94 223 GLU A O 1
ATOM 1802 N N . ALA A 1 224 ? -10.660 -12.706 5.414 1.00 85.44 224 ALA A N 1
ATOM 1803 C CA . ALA A 1 224 ? -9.450 -12.267 6.105 1.00 85.44 224 ALA A CA 1
ATOM 1804 C C . ALA A 1 224 ? -9.619 -12.219 7.635 1.00 85.44 224 ALA A C 1
ATOM 1806 O O . ALA A 1 224 ? -8.635 -12.130 8.361 1.00 85.44 224 ALA A O 1
ATOM 1807 N N . GLY A 1 225 ? -10.853 -12.234 8.155 1.00 89.94 225 GLY A N 1
ATOM 1808 C CA . GLY A 1 225 ? -11.121 -12.284 9.600 1.00 89.94 225 GLY A CA 1
ATOM 1809 C C . GLY A 1 225 ? -10.716 -11.034 10.403 1.00 89.94 225 GLY A C 1
ATOM 1810 O O . GLY A 1 225 ? -10.932 -11.000 11.618 1.00 89.94 225 GLY A O 1
ATOM 1811 N N . LEU A 1 226 ? -10.179 -10.001 9.744 1.00 95.00 226 LEU A N 1
ATOM 1812 C CA . LEU A 1 226 ? -9.733 -8.748 10.361 1.00 95.00 226 LEU A CA 1
ATOM 1813 C C . LEU A 1 226 ? -10.913 -7.942 10.906 1.00 95.00 226 LEU A C 1
ATOM 1815 O O . LEU A 1 226 ? -11.947 -7.824 10.246 1.00 95.00 226 LEU A O 1
ATOM 1819 N N . LYS A 1 227 ? -10.765 -7.342 12.086 1.00 95.12 227 LYS A N 1
ATOM 1820 C CA . LYS A 1 227 ? -11.811 -6.538 12.737 1.00 95.12 227 LYS A CA 1
ATOM 1821 C C . LYS A 1 227 ? -11.211 -5.562 13.737 1.00 95.12 227 LYS A C 1
ATOM 1823 O O . LYS A 1 227 ? -10.221 -5.887 14.379 1.00 95.12 227 LYS A O 1
ATOM 1828 N N . TRP A 1 228 ? -11.857 -4.413 13.910 1.00 97.12 228 TRP A N 1
ATOM 1829 C CA . TRP A 1 228 ? -11.466 -3.446 14.936 1.00 97.12 228 TRP A CA 1
ATOM 1830 C C . TRP A 1 228 ? -11.943 -3.851 16.323 1.00 97.12 228 TRP A C 1
ATOM 1832 O O . TRP A 1 228 ? -11.187 -3.745 17.283 1.00 97.12 228 TRP A O 1
ATOM 1842 N N . ARG A 1 229 ? -13.175 -4.365 16.410 1.00 96.50 229 ARG A N 1
ATOM 1843 C CA . ARG A 1 229 ? -13.795 -4.720 17.682 1.00 96.50 229 ARG A CA 1
ATOM 1844 C C . ARG A 1 229 ? -13.013 -5.816 18.401 1.00 96.50 229 ARG A C 1
ATOM 1846 O O . ARG A 1 229 ? -12.996 -6.972 17.964 1.00 96.50 229 ARG A O 1
ATOM 1853 N N . LEU A 1 230 ? -12.401 -5.431 19.514 1.00 96.06 230 LEU A N 1
ATOM 1854 C CA . LEU A 1 230 ? -11.704 -6.309 20.437 1.00 96.06 230 LEU A CA 1
ATOM 1855 C C . LEU A 1 230 ? -12.671 -7.294 21.088 1.00 96.06 230 LEU A C 1
ATOM 1857 O O . LEU A 1 230 ? -13.882 -7.089 21.144 1.00 96.06 230 LEU A O 1
ATOM 1861 N N . ARG A 1 231 ? -12.107 -8.389 21.595 1.00 89.25 231 ARG A N 1
ATOM 1862 C CA . ARG A 1 231 ? -12.829 -9.343 22.432 1.00 89.25 231 ARG A CA 1
ATOM 1863 C C . ARG A 1 231 ? -12.137 -9.419 23.770 1.00 89.25 231 ARG A C 1
ATOM 1865 O O . ARG A 1 231 ? -10.923 -9.653 23.813 1.00 89.25 231 ARG A O 1
ATOM 1872 N N . LYS A 1 232 ? -12.911 -9.265 24.838 1.00 80.06 232 LYS A N 1
ATOM 1873 C CA . LYS A 1 232 ? -12.412 -9.522 26.182 1.00 80.06 232 LYS A CA 1
ATOM 1874 C C . LYS A 1 232 ? -11.997 -10.992 26.294 1.00 80.06 232 LYS A C 1
ATOM 1876 O O . LYS A 1 232 ? -12.703 -11.879 25.808 1.00 80.06 232 LYS A O 1
ATOM 1881 N N . LYS A 1 233 ? -10.818 -11.227 26.866 1.00 66.38 233 LYS A N 1
ATOM 1882 C CA . LYS A 1 233 ? -10.361 -12.574 27.214 1.00 66.38 233 LYS A CA 1
ATOM 1883 C C . LYS A 1 233 ? -10.914 -13.017 28.558 1.00 66.38 233 LYS A C 1
ATOM 1885 O O . LYS A 1 233 ? -11.058 -12.147 29.444 1.00 66.38 233 LYS A O 1
#

Foldseek 3Di:
DPPVVVVVVVVVVVVDDDDPPDDPPVVVLVCCLPPVCVLQLFDNVCSVVLSVQLVVVQVPVVDDPPDDRDDDPVNSVVSSVVSSCVRLPPFRAQDPQLVVLLPDFDLQPPDDFLLLVLCVVLVNSVCRRVLVSLQVSLVCCVPPRCVSNVPPVVLVVVLLVVLLVVLVVLLVVLQAVDPDQNVSLVVSVCCSLVDARDDRPRHPGDDSSNSSSSVSVCSSDPVSVDHSGHDHD

Secondary structure (DSSP, 8-state):
--HHHHHHHHHHHTT------PPPHHHHHHHIIIIISGGGT--TTTHHHHHHHHHHHHH-TTPPTTSPP---HHHHHHHHHHHHHHHS-S-BPPPTHHHHGGG----SSS---HHHHHHHTTT-GGGHHHHHHHHHHHHHIIIIIITTTT--HHHHHHHHHHHHHHHHHHHHHHHHH-SSHHHHHHHHHHHHHHSPPPPPTTBS---HHHHHHHHHHHHT-GGG---S-----

Mean predicted aligned error: 14.09 Å